Protein AF-A0A5C3N0Y9-F1 (afdb_monomer_lite)

Sequence (243 aa):
MVNQEALGLFPALDCRGWYARATPHPDPGAFVPTYEALNFALDLNALIYSGFVMALFEPNIAVNKFGHILSLQDSDAQCIKHAVSRVLDLPYAPFWNVDTEWTCQSQFRAFIQSRARGTVLPFYVYAAYRGAKLEQVTGGYEVLPDALYELGELAMELPMWDEGAAWGNRSFAKSVMKLAEDHCQWPEWPDEDLYDVDLDEDTRWRGVSTSLGLAVCLLVAVMTVLLIRTWPRPARRRDHPPI

Foldseek 3Di:
DQPVVQVVVFDAQPLPCQVVVWDFDPDLPPDDDALVFWFKWKWKDAPVDGTTAWTAGPPGWMAGQQRGIIGTDPVNSVSLSVLLVVVVVADDDQEWEADDPDPRFMKMWMFGCDPVVRFTEIHIYGNLRNHFATPDQTSNDRGHDSSVSNVVVVSVSGDPDDPDNPDGDNVNSVVNVVNSVVRYPDDDDPDCVVVPPPPPPPPPPDDDDPVVVVVVVVVVVVVVVVVVVPPDDPPPDDDDDDD

Secondary structure (DSSP, 8-state):
---HHHHTTSPPPTTTTHHHH-EE-S-GGG----TTTEEEEEEEEETTEEEEEEEEETTTEEEETT--EEEPPHHHHHHHHHHHHHHHTS---SEEEBP-S-SS--EEEEEEEETTTTEEEEEEEESTTT-SEEEEEETTEEE--HHHHHHHHHHHTS-SS-S-TTS--HHHHHHHHHHHHHTB-PPPPS-GGGT-----S--------THHHHHHHHHHHHHHHHHHHSSPPPP----PPP-

pLDDT: mean 82.69, std 17.9, range [39.75, 98.44]

Organism: NCBI:txid5364

Radius of gyration: 25.6 Å; chains: 1; bounding box: 78×66×53 Å

Structure (mmCIF, N/CA/C/O backbone):
data_AF-A0A5C3N0Y9-F1
#
_entry.id   AF-A0A5C3N0Y9-F1
#
loop_
_atom_site.group_PDB
_atom_site.id
_atom_site.type_symbol
_atom_site.label_atom_id
_atom_site.label_alt_id
_atom_site.label_comp_id
_atom_site.label_asym_id
_atom_site.label_entity_id
_atom_site.label_seq_id
_atom_site.pdbx_PDB_ins_code
_atom_site.Cartn_x
_atom_site.Cartn_y
_atom_site.Cartn_z
_atom_site.occupancy
_atom_site.B_iso_or_equiv
_atom_site.auth_seq_id
_atom_site.auth_comp_id
_atom_site.auth_asym_id
_atom_site.auth_atom_id
_atom_site.pdbx_PDB_model_num
ATOM 1 N N . MET A 1 1 ? 8.076 10.577 19.778 1.00 40.31 1 MET A N 1
ATOM 2 C CA . MET A 1 1 ? 8.526 9.204 20.078 1.00 40.31 1 MET A CA 1
ATOM 3 C C . MET A 1 1 ? 7.389 8.271 19.720 1.00 40.31 1 MET A C 1
ATOM 5 O O . MET A 1 1 ? 6.258 8.565 20.082 1.00 40.31 1 MET A O 1
ATOM 9 N N . VAL A 1 2 ? 7.667 7.240 18.930 1.00 47.38 2 VAL A N 1
ATOM 10 C CA . VAL A 1 2 ? 6.724 6.145 18.668 1.00 47.38 2 VAL A CA 1
ATOM 11 C C . VAL A 1 2 ? 6.651 5.309 19.944 1.00 47.38 2 VAL A C 1
ATOM 13 O O . VAL A 1 2 ? 7.704 5.013 20.513 1.00 47.38 2 VAL A O 1
ATOM 16 N N . ASN A 1 3 ? 5.452 4.987 20.433 1.00 50.94 3 ASN A N 1
ATOM 17 C CA . ASN A 1 3 ? 5.311 4.109 21.592 1.00 50.94 3 ASN A CA 1
ATOM 18 C C . ASN A 1 3 ? 5.692 2.680 21.171 1.00 50.94 3 ASN A C 1
ATOM 20 O O . ASN A 1 3 ? 4.861 1.932 20.664 1.00 50.94 3 ASN A O 1
ATOM 24 N N . GLN A 1 4 ? 6.972 2.327 21.325 1.00 52.59 4 GLN A N 1
ATOM 25 C CA . GLN A 1 4 ? 7.507 1.025 20.910 1.00 52.59 4 GLN A CA 1
ATOM 26 C C . GLN A 1 4 ? 6.841 -0.147 21.646 1.00 52.59 4 GLN A C 1
ATOM 28 O O . GLN A 1 4 ? 6.804 -1.249 21.109 1.00 52.59 4 GLN A O 1
ATOM 33 N N . GLU A 1 5 ? 6.273 0.092 22.831 1.00 52.62 5 GLU A N 1
ATOM 34 C CA . GLU A 1 5 ? 5.586 -0.926 23.629 1.00 52.62 5 GLU A CA 1
ATOM 35 C C . GLU A 1 5 ? 4.279 -1.386 22.962 1.00 52.62 5 GLU A C 1
ATOM 37 O O . GLU A 1 5 ? 3.968 -2.573 22.958 1.00 52.62 5 GLU A O 1
ATOM 42 N N . ALA A 1 6 ? 3.563 -0.471 22.299 1.00 54.06 6 ALA A N 1
ATOM 43 C CA . ALA A 1 6 ? 2.352 -0.795 21.544 1.00 54.06 6 ALA A CA 1
ATOM 44 C C . ALA A 1 6 ? 2.649 -1.465 20.188 1.00 54.06 6 ALA A C 1
ATOM 46 O O . ALA A 1 6 ? 1.816 -2.211 19.683 1.00 54.06 6 ALA A O 1
ATOM 47 N N . LEU A 1 7 ? 3.834 -1.228 19.612 1.00 57.66 7 LEU A N 1
ATOM 48 C CA . LEU A 1 7 ? 4.260 -1.858 18.356 1.00 57.66 7 LEU A CA 1
ATOM 49 C C . LEU A 1 7 ? 4.786 -3.285 18.537 1.00 57.66 7 LEU A C 1
ATOM 51 O O . LEU A 1 7 ? 4.771 -4.060 17.588 1.00 57.66 7 LEU A O 1
ATOM 55 N N . GLY A 1 8 ? 5.200 -3.660 19.752 1.00 61.41 8 GLY A N 1
ATOM 56 C CA . GLY A 1 8 ? 5.604 -5.033 20.076 1.00 61.41 8 GLY A CA 1
ATOM 57 C C . GLY A 1 8 ? 4.471 -6.064 19.981 1.00 61.41 8 GLY A C 1
ATOM 58 O O . GLY A 1 8 ? 4.728 -7.257 20.119 1.00 61.41 8 GLY A O 1
ATOM 59 N N . LEU A 1 9 ? 3.233 -5.613 19.753 1.00 64.25 9 LEU A N 1
ATOM 60 C CA . LEU A 1 9 ? 2.059 -6.460 19.546 1.00 64.25 9 LEU A CA 1
ATOM 61 C C . LEU A 1 9 ? 1.938 -6.982 18.108 1.00 64.25 9 LEU A C 1
ATOM 63 O O . LEU A 1 9 ? 1.239 -7.972 17.895 1.00 64.25 9 LEU A O 1
ATOM 67 N N . PHE A 1 10 ? 2.601 -6.348 17.136 1.00 73.81 10 PHE A N 1
ATOM 68 C CA . PHE A 1 10 ? 2.512 -6.749 15.736 1.00 73.81 10 PHE A CA 1
ATOM 69 C C . PHE A 1 10 ? 3.686 -7.656 15.352 1.00 73.81 10 PHE A C 1
ATOM 71 O O . PHE A 1 10 ? 4.843 -7.289 15.589 1.00 73.81 10 PHE A O 1
ATOM 78 N N . PRO A 1 11 ? 3.433 -8.839 14.759 1.00 71.75 11 PRO A N 1
ATOM 79 C CA . PRO A 1 11 ? 4.506 -9.623 14.169 1.00 71.75 11 PRO A CA 1
ATOM 80 C C . PRO A 1 11 ? 5.167 -8.809 13.049 1.00 71.75 11 PRO A C 1
ATOM 82 O O . PRO A 1 11 ? 4.508 -8.084 12.307 1.00 71.75 11 PRO A O 1
ATOM 85 N N . ALA A 1 12 ? 6.492 -8.907 12.938 1.00 72.44 12 ALA A N 1
ATOM 86 C CA . ALA A 1 12 ? 7.185 -8.317 11.803 1.00 72.44 12 ALA A CA 1
ATOM 87 C C . ALA A 1 12 ? 6.789 -9.072 10.530 1.00 72.44 12 ALA A C 1
ATOM 89 O O . ALA A 1 12 ? 6.758 -10.301 10.527 1.00 72.44 12 ALA A O 1
ATOM 90 N N . LEU A 1 13 ? 6.540 -8.337 9.447 1.00 79.94 13 LEU A N 1
ATOM 91 C CA . LEU A 1 13 ? 6.270 -8.938 8.150 1.00 79.94 13 LEU A CA 1
ATOM 92 C C . LEU A 1 13 ? 7.506 -9.718 7.662 1.00 79.94 13 LEU A C 1
ATOM 94 O O . LEU A 1 13 ? 8.611 -9.171 7.613 1.00 79.94 13 LEU A O 1
ATOM 98 N N . ASP A 1 14 ? 7.323 -10.979 7.263 1.00 81.62 14 ASP A N 1
ATOM 99 C CA . ASP A 1 14 ? 8.425 -11.876 6.867 1.00 81.62 14 ASP A CA 1
ATOM 100 C C . ASP A 1 14 ? 9.245 -11.345 5.678 1.00 81.62 14 ASP A C 1
ATOM 102 O O . ASP A 1 14 ? 10.445 -11.596 5.566 1.00 81.62 14 ASP A O 1
ATOM 106 N N . CYS A 1 15 ? 8.621 -10.556 4.804 1.00 90.44 15 CYS A N 1
ATOM 107 C CA . CYS A 1 15 ? 9.257 -9.928 3.647 1.00 90.44 15 CYS A CA 1
ATOM 108 C C . CYS A 1 15 ? 9.891 -8.571 3.960 1.00 90.44 15 CYS A C 1
ATOM 110 O O . CYS A 1 15 ? 10.148 -7.786 3.047 1.00 90.44 15 CYS A O 1
ATOM 112 N N . ARG A 1 16 ? 10.222 -8.291 5.223 1.00 90.69 16 ARG A N 1
ATOM 113 C CA . ARG A 1 16 ? 10.990 -7.094 5.567 1.00 90.69 16 ARG A CA 1
ATOM 114 C C . ARG A 1 16 ? 12.269 -6.989 4.729 1.00 90.69 16 ARG A C 1
ATOM 116 O O . ARG A 1 16 ? 13.011 -7.964 4.544 1.00 90.69 16 ARG A O 1
ATOM 123 N N . GLY A 1 17 ? 12.547 -5.796 4.219 1.00 92.50 17 GLY A N 1
ATOM 124 C CA . GLY A 1 17 ? 13.682 -5.539 3.333 1.00 92.50 17 GLY A CA 1
ATOM 125 C C . GLY A 1 17 ? 13.460 -6.008 1.894 1.00 92.50 17 GLY A C 1
ATOM 126 O O . GLY A 1 17 ? 14.443 -6.147 1.159 1.00 92.50 17 GLY A O 1
ATOM 127 N N . TRP A 1 18 ? 12.210 -6.255 1.484 1.00 94.81 18 TRP A N 1
ATOM 128 C CA . TRP A 1 18 ? 11.861 -6.601 0.102 1.00 94.81 18 TRP A CA 1
ATOM 129 C C . TRP A 1 18 ? 12.431 -5.574 -0.878 1.00 94.81 18 TRP A C 1
ATOM 131 O O . TRP A 1 18 ? 12.948 -5.941 -1.931 1.00 94.81 18 TRP A O 1
ATOM 141 N N . TYR A 1 19 ? 12.399 -4.285 -0.515 1.00 95.06 19 TYR A N 1
ATOM 142 C CA . TYR A 1 19 ? 12.844 -3.212 -1.400 1.00 95.06 19 TYR A CA 1
ATOM 143 C C . TYR A 1 19 ? 14.349 -3.286 -1.671 1.00 95.06 19 TYR A C 1
ATOM 145 O O . TYR A 1 19 ? 14.785 -3.097 -2.802 1.00 95.06 19 TYR A O 1
ATOM 153 N N . ALA A 1 20 ? 15.145 -3.627 -0.653 1.00 94.81 20 ALA A N 1
ATOM 154 C CA . ALA A 1 20 ? 16.592 -3.787 -0.789 1.00 94.81 20 ALA A CA 1
ATOM 155 C C . ALA A 1 20 ? 16.983 -5.026 -1.614 1.00 94.81 20 ALA A C 1
ATOM 157 O O . ALA A 1 20 ? 18.070 -5.062 -2.189 1.00 94.81 20 ALA A O 1
ATOM 158 N N . ARG A 1 21 ? 16.114 -6.045 -1.659 1.00 96.00 21 ARG A N 1
ATOM 159 C CA . ARG A 1 21 ? 16.303 -7.266 -2.461 1.00 96.00 21 ARG A CA 1
ATOM 160 C C . ARG A 1 21 ? 15.730 -7.163 -3.873 1.00 96.00 21 ARG A C 1
ATOM 162 O O . ARG A 1 21 ? 16.090 -7.980 -4.720 1.00 96.00 21 ARG A O 1
ATOM 169 N N . ALA A 1 22 ? 14.843 -6.203 -4.119 1.00 96.56 22 ALA A N 1
ATOM 170 C CA . ALA A 1 22 ? 14.253 -5.974 -5.426 1.00 96.56 22 ALA A CA 1
ATOM 171 C C . ALA A 1 22 ? 15.313 -5.500 -6.429 1.00 96.56 22 ALA A C 1
ATOM 173 O O . ALA A 1 22 ? 16.229 -4.745 -6.099 1.00 96.56 22 ALA A O 1
ATOM 174 N N . THR A 1 23 ? 15.171 -5.924 -7.681 1.00 96.69 23 THR A N 1
ATOM 175 C CA . THR A 1 23 ? 16.071 -5.526 -8.770 1.00 96.69 23 THR A CA 1
ATOM 176 C C . THR A 1 23 ? 15.320 -4.682 -9.792 1.00 96.69 23 THR A C 1
ATOM 178 O O . THR A 1 23 ? 14.120 -4.890 -9.972 1.00 96.69 23 THR A O 1
ATOM 181 N N . PRO A 1 24 ? 15.975 -3.759 -10.517 1.00 96.12 24 PRO A N 1
ATOM 182 C CA . PRO A 1 24 ? 15.342 -3.089 -11.651 1.00 96.12 24 PRO A CA 1
ATOM 183 C C . PRO A 1 24 ? 14.761 -4.102 -12.645 1.00 96.12 24 PRO A C 1
ATOM 185 O O . PRO A 1 24 ? 15.371 -5.141 -12.905 1.00 96.12 24 PRO A O 1
ATOM 188 N N . HIS A 1 25 ? 13.582 -3.811 -13.193 1.00 95.38 25 HIS A N 1
ATOM 189 C CA . HIS A 1 25 ? 12.991 -4.634 -14.245 1.00 95.38 25 HIS A CA 1
ATOM 190 C C . HIS A 1 25 ? 13.913 -4.642 -15.479 1.00 95.38 25 HIS A C 1
ATOM 192 O O . HIS A 1 25 ? 14.386 -3.573 -15.872 1.00 95.38 25 HIS A O 1
ATOM 198 N N . PRO A 1 26 ? 14.189 -5.809 -16.096 1.00 94.19 26 PRO A N 1
ATOM 199 C CA . PRO A 1 26 ? 15.175 -5.922 -17.176 1.00 94.19 26 PRO A CA 1
ATOM 200 C C . PRO A 1 26 ? 14.800 -5.122 -18.430 1.00 94.19 26 PRO A C 1
ATOM 202 O O . PRO A 1 26 ? 15.683 -4.661 -19.147 1.00 94.19 26 PRO A O 1
ATOM 205 N N . ASP A 1 27 ? 13.502 -4.930 -18.671 1.00 93.88 27 ASP A N 1
ATOM 206 C CA . ASP A 1 27 ? 12.979 -4.063 -19.729 1.00 93.88 27 ASP A CA 1
ATOM 207 C C . ASP A 1 27 ? 11.831 -3.197 -19.186 1.00 93.88 27 ASP A C 1
ATOM 209 O O . ASP A 1 27 ? 10.669 -3.608 -19.223 1.00 93.88 27 ASP A O 1
ATOM 213 N N . PRO A 1 28 ? 12.123 -2.025 -18.595 1.00 91.19 28 PRO A N 1
ATOM 214 C CA . PRO A 1 28 ? 11.092 -1.166 -18.016 1.00 91.19 28 PRO A CA 1
ATOM 215 C C . PRO A 1 28 ? 10.065 -0.673 -19.049 1.00 91.19 28 PRO A C 1
ATOM 217 O O . PRO A 1 28 ? 8.930 -0.392 -18.683 1.00 91.19 28 PRO A O 1
ATOM 220 N N . GLY A 1 29 ? 10.442 -0.573 -20.331 1.00 92.44 29 GLY A N 1
ATOM 221 C CA . GLY A 1 29 ? 9.563 -0.083 -21.396 1.00 92.44 29 GLY A CA 1
ATOM 222 C C . GLY A 1 29 ? 8.519 -1.103 -21.854 1.00 92.44 29 GLY A C 1
ATOM 223 O O . GLY A 1 29 ? 7.482 -0.710 -22.386 1.00 92.44 29 GLY A O 1
ATOM 224 N N . ALA A 1 30 ? 8.769 -2.395 -21.628 1.00 94.44 30 ALA A N 1
ATOM 225 C CA . ALA A 1 30 ? 7.822 -3.464 -21.941 1.00 94.44 30 ALA A CA 1
ATOM 226 C C . ALA A 1 30 ? 6.699 -3.617 -20.903 1.00 94.44 30 ALA A C 1
ATOM 228 O O . ALA A 1 30 ? 5.673 -4.230 -21.199 1.00 94.44 30 ALA A O 1
ATOM 229 N N . PHE A 1 31 ? 6.873 -3.085 -19.690 1.00 96.06 31 PHE A N 1
ATOM 230 C CA . PHE A 1 31 ? 5.851 -3.179 -18.655 1.00 96.06 31 PHE A CA 1
ATOM 231 C C . PHE A 1 31 ? 4.779 -2.100 -18.841 1.00 96.06 31 PHE A C 1
ATOM 233 O O . PHE A 1 31 ? 5.047 -0.902 -18.744 1.00 96.06 31 PHE A O 1
ATOM 240 N N . VAL A 1 32 ? 3.540 -2.543 -19.055 1.00 96.69 32 VAL A N 1
ATOM 241 C CA . VAL A 1 32 ? 2.355 -1.684 -19.108 1.00 96.69 32 VAL A CA 1
ATOM 242 C C . VAL A 1 32 ? 1.450 -2.064 -17.936 1.00 96.69 32 VAL A C 1
ATOM 244 O O . VAL A 1 32 ? 0.971 -3.198 -17.902 1.00 96.69 32 VAL A O 1
ATOM 247 N N . PRO A 1 33 ? 1.215 -1.165 -16.964 1.00 97.19 33 PRO A N 1
ATOM 248 C CA . PRO A 1 33 ? 0.344 -1.461 -15.839 1.00 97.19 33 PRO A CA 1
ATOM 249 C C . PRO A 1 33 ? -1.096 -1.593 -16.339 1.00 97.19 33 PRO A C 1
ATOM 251 O O . PRO A 1 33 ? -1.592 -0.728 -17.063 1.00 97.19 33 PRO A O 1
ATOM 254 N N . THR A 1 34 ? -1.771 -2.667 -15.940 1.00 97.75 34 THR A N 1
ATOM 255 C CA . THR A 1 34 ? -3.189 -2.886 -16.237 1.00 97.75 34 THR A CA 1
ATOM 256 C C . THR A 1 34 ? -3.967 -3.144 -14.960 1.00 97.75 34 THR A C 1
ATOM 258 O O . THR A 1 34 ? -3.406 -3.542 -13.935 1.00 97.75 34 THR A O 1
ATOM 261 N N . TYR A 1 35 ? -5.272 -2.909 -15.032 1.00 96.75 35 TYR A N 1
ATOM 262 C CA . TYR A 1 35 ? -6.192 -3.186 -13.940 1.00 96.75 35 TYR A CA 1
ATOM 263 C C . TYR A 1 35 ? -6.181 -4.674 -13.554 1.00 96.75 35 TYR A C 1
ATOM 265 O O . TYR A 1 35 ? -6.139 -5.017 -12.377 1.00 96.75 35 TYR A O 1
ATOM 273 N N . GLU A 1 36 ? -6.137 -5.572 -14.539 1.00 96.81 36 GLU A N 1
ATOM 274 C CA . GLU A 1 36 ? -6.172 -7.022 -14.325 1.00 96.81 36 GLU A CA 1
ATOM 275 C C . GLU A 1 36 ? -4.906 -7.542 -13.637 1.00 96.81 36 GLU A C 1
ATOM 277 O O . GLU A 1 36 ? -4.960 -8.524 -12.892 1.00 96.81 36 GLU A O 1
ATOM 282 N N . ALA A 1 37 ? -3.768 -6.890 -13.888 1.00 97.50 37 ALA A N 1
ATOM 283 C CA . ALA A 1 37 ? -2.499 -7.231 -13.266 1.00 97.50 37 ALA A CA 1
ATOM 284 C C . ALA A 1 37 ? -2.337 -6.604 -11.875 1.00 97.50 37 ALA A C 1
ATOM 286 O O . ALA A 1 37 ? -1.501 -7.080 -11.111 1.00 97.50 37 ALA A O 1
ATOM 287 N N . LEU A 1 38 ? -3.094 -5.556 -11.529 1.00 98.12 38 LEU A N 1
ATOM 288 C CA . LEU A 1 38 ? -2.981 -4.870 -10.242 1.00 98.12 38 LEU A CA 1
ATOM 289 C C . LEU A 1 38 ? -3.344 -5.818 -9.088 1.00 98.12 38 LEU A C 1
ATOM 291 O O . LEU A 1 38 ? -4.411 -6.425 -9.074 1.00 98.12 38 LEU A O 1
ATOM 295 N N . ASN A 1 39 ? -2.463 -5.918 -8.093 1.00 97.06 39 ASN A N 1
ATOM 296 C CA . ASN A 1 39 ? -2.762 -6.562 -6.813 1.00 97.06 39 ASN A CA 1
ATOM 297 C C . ASN A 1 39 ? -3.157 -5.514 -5.768 1.00 97.06 39 ASN A C 1
ATOM 299 O O . ASN A 1 39 ? -4.232 -5.598 -5.176 1.00 97.06 39 ASN A O 1
ATOM 303 N N . PHE A 1 40 ? -2.302 -4.510 -5.556 1.00 96.56 40 PHE A N 1
ATOM 304 C CA . PHE A 1 40 ? -2.622 -3.370 -4.701 1.00 96.56 40 PHE A CA 1
ATOM 305 C C . PHE A 1 40 ? -1.755 -2.148 -5.018 1.00 96.56 40 PHE A C 1
ATOM 307 O O . PHE A 1 40 ? -0.690 -2.277 -5.625 1.00 96.56 40 PHE A O 1
ATOM 314 N N . ALA A 1 41 ? -2.195 -0.978 -4.562 1.00 97.88 41 ALA A N 1
ATOM 315 C CA . ALA A 1 41 ? -1.407 0.248 -4.507 1.00 97.88 41 ALA A CA 1
ATOM 316 C C . ALA A 1 41 ? -1.468 0.877 -3.108 1.00 97.88 41 ALA A C 1
ATOM 318 O O . ALA A 1 41 ? -2.446 0.709 -2.382 1.00 97.88 41 ALA A O 1
ATOM 319 N N . LEU A 1 42 ? -0.418 1.603 -2.737 1.00 96.81 42 LEU A N 1
ATOM 320 C CA . LEU A 1 42 ? -0.297 2.344 -1.490 1.00 96.81 42 LEU A CA 1
ATOM 321 C C . LEU A 1 42 ? -0.041 3.815 -1.771 1.00 96.81 42 LEU A C 1
ATOM 323 O O . LEU A 1 42 ? 0.788 4.178 -2.607 1.00 96.81 42 LEU A O 1
ATOM 327 N N . ASP A 1 43 ? -0.692 4.646 -0.979 1.00 95.50 43 ASP A N 1
ATOM 328 C CA . ASP A 1 43 ? -0.471 6.079 -0.878 1.00 95.50 43 ASP A CA 1
ATOM 329 C C . ASP A 1 43 ? -0.237 6.430 0.595 1.00 95.50 43 ASP A C 1
ATOM 331 O O . ASP A 1 43 ? -0.808 5.802 1.488 1.00 95.50 43 ASP A O 1
ATOM 335 N N . LEU A 1 44 ? 0.619 7.409 0.859 1.00 94.31 44 LEU A N 1
ATOM 336 C CA . LEU A 1 44 ? 0.931 7.898 2.193 1.00 94.31 44 LEU A CA 1
ATOM 337 C C . LEU A 1 44 ? 0.702 9.401 2.235 1.00 94.31 44 LEU A C 1
ATOM 339 O O . LEU A 1 44 ? 1.283 10.147 1.453 1.00 94.31 44 LEU A O 1
ATOM 343 N N . ASN A 1 45 ? -0.062 9.842 3.223 1.00 92.94 45 ASN A N 1
ATOM 344 C CA . ASN A 1 45 ? -0.210 11.230 3.607 1.00 92.94 45 ASN A CA 1
ATOM 345 C C . ASN A 1 45 ? 0.449 11.455 4.973 1.00 92.94 45 ASN A C 1
ATOM 347 O O . ASN A 1 45 ? 0.037 10.891 5.981 1.00 92.94 45 ASN A O 1
ATOM 351 N N . ALA A 1 46 ? 1.495 12.264 5.016 1.00 91.06 46 ALA A N 1
ATOM 352 C CA . ALA A 1 46 ? 2.282 12.579 6.197 1.00 91.06 46 ALA A CA 1
ATOM 353 C C . ALA A 1 46 ? 2.785 14.028 6.121 1.00 91.06 46 ALA A C 1
ATOM 355 O O . ALA A 1 46 ? 2.789 14.653 5.063 1.00 91.06 46 ALA A O 1
ATOM 356 N N . LEU A 1 47 ? 3.281 14.558 7.242 1.00 86.06 47 LEU A N 1
ATOM 357 C CA . LEU A 1 47 ? 3.686 15.966 7.362 1.00 86.06 47 LEU A CA 1
ATOM 358 C C . LEU A 1 47 ? 4.657 16.445 6.264 1.00 86.06 47 LEU A C 1
ATOM 360 O O . LEU A 1 47 ? 4.595 17.592 5.835 1.00 86.06 47 LEU A O 1
ATOM 364 N N . ILE A 1 48 ? 5.570 15.574 5.836 1.00 85.06 48 ILE A N 1
ATOM 365 C CA . ILE A 1 48 ? 6.648 15.897 4.889 1.00 85.06 48 ILE A CA 1
ATOM 366 C C . ILE A 1 48 ? 6.450 15.263 3.509 1.00 85.06 48 ILE A C 1
ATOM 368 O O . ILE A 1 48 ? 7.279 15.455 2.621 1.00 85.06 48 ILE A O 1
ATOM 372 N N . TYR A 1 49 ? 5.392 14.471 3.332 1.00 88.06 49 TYR A N 1
ATOM 373 C CA . TYR A 1 49 ? 5.165 13.715 2.110 1.00 88.06 49 TYR A CA 1
ATOM 374 C C . TYR A 1 49 ? 3.694 13.342 1.959 1.00 88.06 49 TYR A C 1
ATOM 376 O O . TYR A 1 49 ? 3.109 12.780 2.876 1.00 88.06 49 TYR A O 1
ATOM 384 N N . SER A 1 50 ? 3.128 13.600 0.783 1.00 90.88 50 SER A N 1
ATOM 385 C CA . SER A 1 50 ? 1.777 13.180 0.426 1.00 90.88 50 SER A CA 1
ATOM 386 C C . SER A 1 50 ? 1.785 12.613 -0.993 1.00 90.88 50 SER A C 1
ATOM 388 O O . SER A 1 50 ? 2.222 13.308 -1.918 1.00 90.88 50 SE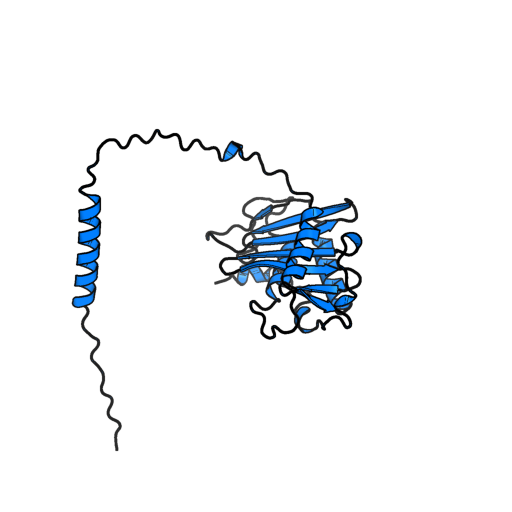R A O 1
ATOM 390 N N . GLY A 1 51 ? 1.363 11.361 -1.167 1.00 92.88 51 GLY A N 1
ATOM 391 C CA . GLY A 1 51 ? 1.162 10.748 -2.476 1.00 92.88 51 GLY A CA 1
ATOM 392 C C . GLY A 1 51 ? 1.553 9.273 -2.590 1.00 92.88 51 GLY A C 1
ATOM 393 O O . GLY A 1 51 ? 1.966 8.606 -1.641 1.00 92.88 51 GLY A O 1
ATOM 394 N N . PHE A 1 52 ? 1.422 8.781 -3.823 1.00 95.00 52 PHE A N 1
ATOM 395 C CA . PHE A 1 52 ? 1.684 7.400 -4.220 1.00 95.00 52 PHE A CA 1
ATOM 396 C C . PHE A 1 52 ? 3.048 6.884 -3.762 1.00 95.00 52 PHE A C 1
ATOM 398 O O . PHE A 1 52 ? 4.078 7.434 -4.145 1.00 95.00 52 PHE A O 1
ATOM 405 N N . VAL A 1 53 ? 3.042 5.769 -3.036 1.00 94.94 53 VAL A N 1
ATOM 406 C CA . VAL A 1 53 ? 4.225 5.124 -2.466 1.00 94.94 53 VAL A CA 1
ATOM 407 C C . VAL A 1 53 ? 4.695 3.952 -3.318 1.00 94.94 53 VAL A C 1
ATOM 409 O O . VAL A 1 53 ? 5.861 3.910 -3.721 1.00 94.94 53 VAL A O 1
ATOM 412 N N . MET A 1 54 ? 3.806 2.996 -3.580 1.00 96.81 54 MET A N 1
ATOM 413 C CA . MET A 1 54 ? 4.106 1.824 -4.397 1.00 96.81 54 MET A CA 1
ATOM 414 C C . MET A 1 54 ? 2.849 1.142 -4.923 1.00 96.81 54 MET A C 1
ATOM 416 O O . MET A 1 54 ? 1.768 1.320 -4.377 1.00 96.81 54 MET A O 1
ATOM 420 N N . ALA A 1 55 ? 3.005 0.302 -5.937 1.00 97.94 55 ALA A N 1
ATOM 421 C CA . ALA A 1 55 ? 2.002 -0.661 -6.367 1.00 97.94 55 ALA A CA 1
ATOM 422 C C . ALA A 1 55 ? 2.659 -2.000 -6.693 1.00 97.94 55 ALA A C 1
ATOM 424 O O . ALA A 1 55 ? 3.825 -2.033 -7.086 1.00 97.94 55 ALA A O 1
ATOM 425 N N . LEU A 1 56 ? 1.899 -3.082 -6.552 1.00 97.94 56 LEU A N 1
ATOM 426 C CA . LEU A 1 56 ? 2.287 -4.438 -6.927 1.00 97.94 56 LEU A CA 1
ATOM 427 C C . LEU A 1 56 ? 1.387 -4.950 -8.048 1.00 97.94 56 LEU A C 1
ATOM 429 O O . LEU A 1 56 ? 0.162 -4.844 -7.974 1.00 97.94 56 LEU A O 1
ATOM 433 N N . PHE A 1 57 ? 2.008 -5.581 -9.034 1.00 98.44 57 PHE A N 1
ATOM 434 C CA . PHE A 1 57 ? 1.383 -6.166 -10.207 1.00 98.44 57 PHE A CA 1
ATOM 435 C C . PHE A 1 57 ? 1.815 -7.623 -10.400 1.00 98.44 57 PHE A C 1
ATOM 437 O O . PHE A 1 57 ? 2.909 -8.030 -9.998 1.00 98.44 57 PHE A O 1
ATOM 444 N N . GLU A 1 58 ? 0.958 -8.413 -11.041 1.00 97.25 58 GLU A N 1
ATOM 445 C CA . GLU A 1 58 ? 1.323 -9.726 -11.569 1.00 97.25 58 GLU A CA 1
ATOM 446 C C . GLU A 1 58 ? 2.366 -9.602 -12.709 1.00 97.25 58 GLU A C 1
ATOM 448 O O . GLU A 1 58 ? 2.312 -8.647 -13.487 1.00 97.25 58 GLU A O 1
ATOM 453 N N . PRO A 1 59 ? 3.298 -10.567 -12.856 1.00 95.56 59 PRO A N 1
ATOM 454 C CA . PRO A 1 59 ? 3.494 -11.699 -11.959 1.00 95.56 59 PRO A CA 1
ATOM 455 C C . PRO A 1 59 ? 4.117 -11.280 -10.623 1.00 95.56 59 PRO A C 1
ATOM 457 O O . PRO A 1 59 ? 3.552 -11.629 -9.602 1.00 95.56 59 PRO A O 1
ATOM 460 N N . ASN A 1 60 ? 5.198 -10.494 -10.595 1.00 97.50 60 ASN A N 1
ATOM 461 C CA . ASN A 1 60 ? 5.889 -10.058 -9.368 1.00 97.50 60 ASN A CA 1
ATOM 462 C C . ASN A 1 60 ? 6.583 -8.700 -9.600 1.00 97.50 60 ASN A C 1
ATOM 464 O O . ASN A 1 60 ? 7.787 -8.546 -9.378 1.00 97.50 60 ASN A O 1
ATOM 468 N N . ILE A 1 61 ? 5.838 -7.728 -10.128 1.00 98.00 61 ILE A N 1
ATOM 469 C CA . ILE A 1 61 ? 6.371 -6.419 -10.527 1.00 98.00 61 ILE A CA 1
ATOM 470 C C . ILE A 1 61 ? 5.906 -5.360 -9.534 1.00 98.00 61 ILE A C 1
ATOM 472 O O . ILE A 1 61 ? 4.708 -5.188 -9.336 1.00 98.00 61 ILE A O 1
ATOM 476 N N . ALA A 1 62 ? 6.835 -4.618 -8.939 1.00 97.50 62 ALA A N 1
ATOM 477 C CA . ALA A 1 62 ? 6.514 -3.433 -8.152 1.00 97.50 62 ALA A CA 1
ATOM 478 C C . ALA A 1 62 ? 6.806 -2.155 -8.937 1.00 97.50 62 ALA A C 1
ATOM 480 O O . ALA A 1 62 ? 7.783 -2.072 -9.676 1.00 97.50 62 ALA A O 1
ATOM 481 N N . VAL A 1 63 ? 5.994 -1.126 -8.727 1.00 97.06 63 VAL A N 1
ATOM 482 C CA . VAL A 1 63 ? 6.301 0.247 -9.138 1.00 97.06 63 VAL A CA 1
ATOM 483 C C . VAL A 1 63 ? 6.398 1.090 -7.883 1.00 97.06 63 VAL A C 1
ATOM 485 O O . VAL A 1 63 ? 5.479 1.057 -7.074 1.00 97.06 63 VAL A O 1
ATOM 488 N N . ASN A 1 64 ? 7.482 1.841 -7.697 1.00 95.50 64 ASN A N 1
ATOM 489 C CA . ASN A 1 64 ? 7.633 2.725 -6.537 1.00 95.50 64 ASN A CA 1
ATOM 490 C C . ASN A 1 64 ? 7.259 4.186 -6.852 1.00 95.50 64 ASN A C 1
ATOM 492 O O . ASN A 1 64 ? 7.063 4.560 -8.009 1.00 95.50 64 ASN A O 1
ATOM 496 N N . LYS A 1 65 ? 7.248 5.048 -5.830 1.00 93.81 65 LYS A N 1
ATOM 497 C CA . LYS A 1 65 ? 6.914 6.482 -5.927 1.00 93.81 65 LYS A CA 1
ATOM 498 C C . LYS A 1 65 ? 7.752 7.310 -6.895 1.00 93.81 65 LYS A C 1
ATOM 500 O O . LYS A 1 65 ? 7.341 8.395 -7.305 1.00 93.81 65 LYS A O 1
ATOM 505 N N . PHE A 1 66 ? 8.935 6.822 -7.252 1.00 93.06 66 PHE A N 1
ATOM 506 C CA . PHE A 1 66 ? 9.809 7.467 -8.229 1.00 93.06 66 PHE A CA 1
ATOM 507 C C . PHE A 1 66 ? 9.514 7.004 -9.660 1.00 93.06 66 PHE A C 1
ATOM 509 O O . PHE A 1 66 ? 10.023 7.592 -10.609 1.00 93.06 66 PHE A O 1
ATOM 516 N N . GLY A 1 67 ? 8.649 6.004 -9.830 1.00 94.19 67 GLY A N 1
ATOM 517 C CA . GLY A 1 67 ? 8.327 5.382 -11.108 1.00 94.19 67 GLY A CA 1
ATOM 518 C C . GLY A 1 67 ? 9.326 4.305 -11.520 1.00 94.19 67 GLY A C 1
ATOM 519 O O . GLY A 1 67 ? 9.329 3.923 -12.685 1.00 94.19 67 GLY A O 1
ATOM 520 N N . HIS A 1 68 ? 10.179 3.828 -10.605 1.00 94.44 68 HIS A N 1
ATOM 521 C CA . HIS A 1 68 ? 11.033 2.674 -10.880 1.00 94.44 68 HIS A CA 1
ATOM 522 C C . HIS A 1 68 ? 10.175 1.416 -10.933 1.00 94.44 68 HIS A C 1
ATOM 524 O O . HIS A 1 68 ? 9.399 1.155 -10.012 1.00 94.44 68 HIS A O 1
ATOM 530 N N . ILE A 1 69 ? 10.350 0.649 -12.005 1.00 96.19 69 ILE A N 1
ATOM 531 C CA . ILE A 1 69 ? 9.728 -0.657 -12.195 1.00 96.19 69 ILE A CA 1
ATOM 532 C C . ILE A 1 69 ? 10.728 -1.696 -11.697 1.00 96.19 69 ILE A C 1
ATOM 534 O O . ILE A 1 69 ? 11.873 -1.748 -12.152 1.00 96.19 69 ILE A O 1
ATOM 538 N N . LEU A 1 70 ? 10.304 -2.490 -10.726 1.00 96.75 70 LEU A N 1
ATOM 539 C CA . LEU A 1 70 ? 11.127 -3.409 -9.958 1.00 96.75 70 LEU A CA 1
ATOM 540 C C . LEU A 1 70 ? 10.601 -4.828 -10.140 1.00 96.75 70 LEU A C 1
ATOM 542 O O . LEU A 1 70 ? 9.394 -5.057 -10.135 1.00 96.75 70 LEU A O 1
ATOM 546 N N . SER A 1 71 ? 11.511 -5.783 -10.269 1.00 97.62 71 SER A N 1
ATOM 547 C CA . SER A 1 71 ? 11.215 -7.209 -10.156 1.00 97.62 71 SER A CA 1
ATOM 548 C C . SER A 1 71 ? 11.450 -7.645 -8.715 1.00 97.62 71 SER A C 1
ATOM 550 O O . SER A 1 71 ? 12.519 -7.401 -8.149 1.00 97.62 71 SER A O 1
ATOM 552 N N . LEU A 1 72 ? 10.438 -8.264 -8.120 1.00 97.31 72 LEU A N 1
ATOM 553 C CA . LEU A 1 72 ? 10.508 -8.845 -6.784 1.00 97.31 72 LEU A CA 1
ATOM 554 C C . LEU A 1 72 ? 10.928 -10.311 -6.860 1.00 97.31 72 LEU A C 1
ATOM 556 O O . LEU A 1 72 ? 10.636 -11.003 -7.835 1.00 97.31 72 LEU A O 1
ATOM 560 N N . GLN A 1 73 ? 11.552 -10.802 -5.791 1.00 97.25 73 GLN A N 1
ATOM 561 C CA . GLN A 1 73 ? 11.705 -12.240 -5.589 1.00 97.25 73 GLN A CA 1
ATOM 562 C C . GLN A 1 73 ? 10.335 -12.869 -5.314 1.00 97.25 73 GLN A C 1
ATOM 564 O O . GLN A 1 73 ? 9.487 -12.251 -4.667 1.00 97.25 73 GLN A O 1
ATOM 569 N N . ASP A 1 74 ? 10.135 -14.112 -5.754 1.00 96.94 74 ASP A N 1
ATOM 570 C CA . ASP A 1 74 ? 8.857 -14.814 -5.587 1.00 96.94 74 ASP A CA 1
ATOM 571 C C . ASP A 1 74 ? 8.416 -14.879 -4.118 1.00 96.94 74 ASP A C 1
ATOM 573 O O . ASP A 1 74 ? 7.241 -14.674 -3.825 1.00 96.94 74 ASP A O 1
ATOM 577 N N . SER A 1 75 ? 9.351 -15.101 -3.188 1.00 96.62 75 SER A N 1
ATOM 578 C CA . SER A 1 75 ? 9.070 -15.141 -1.747 1.00 96.62 75 SER A CA 1
ATOM 579 C C . SER A 1 75 ? 8.567 -13.802 -1.206 1.00 96.62 75 SER A C 1
ATOM 581 O O . SER A 1 75 ? 7.622 -13.771 -0.420 1.00 96.62 75 SER A O 1
ATOM 583 N N . ASP A 1 76 ? 9.165 -12.693 -1.649 1.00 96.62 76 ASP A N 1
ATOM 584 C CA . ASP A 1 76 ? 8.776 -11.349 -1.218 1.00 96.62 76 ASP A CA 1
ATOM 585 C C . ASP A 1 76 ? 7.404 -10.984 -1.780 1.00 96.62 76 ASP A C 1
ATOM 587 O O . ASP A 1 76 ? 6.520 -10.540 -1.049 1.00 96.62 76 ASP A O 1
ATOM 591 N N . ALA A 1 77 ? 7.189 -11.245 -3.068 1.00 96.44 77 ALA A N 1
ATOM 592 C CA . ALA A 1 77 ? 5.910 -10.984 -3.705 1.00 96.44 77 ALA A CA 1
ATOM 593 C C . ALA A 1 77 ? 4.782 -11.850 -3.120 1.00 96.44 77 ALA A C 1
ATOM 595 O O . ALA A 1 77 ? 3.688 -11.338 -2.892 1.00 96.44 77 ALA A O 1
ATOM 596 N N . GLN A 1 78 ? 5.031 -13.131 -2.829 1.00 95.94 78 GLN A N 1
ATOM 597 C CA . GLN A 1 78 ? 4.057 -14.003 -2.163 1.00 95.94 78 GLN A CA 1
ATOM 598 C C . GLN A 1 78 ? 3.736 -13.528 -0.746 1.00 95.94 78 GLN A C 1
ATOM 600 O O . GLN A 1 78 ? 2.563 -13.490 -0.385 1.00 95.94 78 GLN A O 1
ATOM 605 N N . CYS A 1 79 ? 4.740 -13.121 0.032 1.00 94.94 79 CYS A N 1
ATOM 606 C CA . CYS A 1 79 ? 4.528 -12.561 1.365 1.00 94.94 79 CYS A CA 1
ATOM 607 C C . CYS A 1 79 ? 3.671 -11.286 1.322 1.00 94.94 79 CYS A C 1
ATOM 609 O O . CYS A 1 79 ? 2.697 -11.175 2.067 1.00 94.94 79 CYS A O 1
ATOM 611 N N . ILE A 1 80 ? 3.957 -10.364 0.398 1.00 95.38 80 ILE A N 1
ATOM 612 C CA . ILE A 1 80 ? 3.155 -9.146 0.228 1.00 95.38 80 ILE A CA 1
ATOM 613 C C . ILE A 1 80 ? 1.722 -9.496 -0.208 1.00 95.38 80 ILE A C 1
ATOM 615 O O . ILE A 1 80 ? 0.763 -8.992 0.373 1.00 95.38 80 ILE A O 1
ATOM 619 N N . LYS A 1 81 ? 1.548 -10.393 -1.191 1.00 95.56 81 LYS A N 1
ATOM 620 C CA . LYS A 1 81 ? 0.218 -10.867 -1.627 1.00 95.56 81 LYS A CA 1
ATOM 621 C C . LYS A 1 81 ? -0.548 -11.536 -0.484 1.00 95.56 81 LYS A C 1
ATOM 623 O O . LYS A 1 81 ? -1.758 -11.354 -0.380 1.00 95.56 81 LYS A O 1
ATOM 628 N N . HIS A 1 82 ? 0.142 -12.271 0.384 1.00 94.38 82 HIS A N 1
ATOM 629 C CA . HIS A 1 82 ? -0.454 -12.867 1.571 1.00 94.38 82 HIS A CA 1
ATOM 630 C C . HIS A 1 82 ? -0.945 -11.787 2.545 1.00 94.38 82 HIS A C 1
ATOM 632 O O . HIS A 1 82 ? -2.114 -11.826 2.926 1.00 94.38 82 HIS A O 1
ATOM 638 N N . ALA A 1 83 ? -0.136 -10.771 2.864 1.00 93.75 83 ALA A N 1
ATOM 639 C CA . ALA A 1 83 ? -0.572 -9.644 3.699 1.00 93.75 83 ALA A CA 1
ATOM 640 C C . ALA A 1 83 ? -1.812 -8.941 3.114 1.00 93.75 83 ALA A C 1
ATOM 642 O O . ALA A 1 83 ? -2.795 -8.719 3.819 1.00 93.75 83 ALA A O 1
ATOM 643 N N . VAL A 1 84 ? -1.817 -8.695 1.799 1.00 95.94 84 VAL A N 1
ATOM 644 C CA . VAL A 1 84 ? -2.971 -8.139 1.073 1.00 95.94 84 VAL A CA 1
ATOM 645 C C . VAL A 1 84 ? -4.209 -9.038 1.189 1.00 95.94 84 VAL A C 1
ATOM 647 O O . VAL A 1 84 ? -5.309 -8.538 1.420 1.00 95.94 84 VAL A O 1
ATOM 650 N N . SER A 1 85 ? -4.051 -10.360 1.066 1.00 96.06 85 SER A N 1
ATOM 651 C CA . SER A 1 85 ? -5.169 -11.304 1.200 1.00 96.06 85 SER A CA 1
ATOM 652 C C . SER A 1 85 ? -5.786 -11.284 2.599 1.00 96.06 85 SER A C 1
ATOM 654 O O . SER A 1 85 ? -7.006 -11.236 2.712 1.00 96.06 85 SER A O 1
ATOM 656 N N . ARG A 1 86 ? -4.967 -11.177 3.656 1.00 96.12 86 ARG A N 1
ATOM 657 C CA . ARG A 1 86 ? -5.469 -11.060 5.033 1.00 96.12 86 ARG A CA 1
ATOM 658 C C . ARG A 1 86 ? -6.269 -9.779 5.252 1.00 96.12 86 ARG A C 1
ATOM 660 O O . ARG A 1 86 ? -7.217 -9.792 6.025 1.00 96.12 86 ARG A O 1
ATOM 667 N N . VAL A 1 87 ? -5.924 -8.682 4.569 1.00 96.38 87 VAL A N 1
ATOM 668 C CA . VAL A 1 87 ? -6.736 -7.452 4.605 1.00 96.38 87 VAL A CA 1
ATOM 669 C C . VAL A 1 87 ? -8.083 -7.650 3.907 1.00 96.38 87 VAL A C 1
ATOM 671 O O . VAL A 1 87 ? -9.092 -7.141 4.387 1.00 96.38 87 VAL A O 1
ATOM 674 N N . LEU A 1 88 ? -8.135 -8.416 2.814 1.00 96.50 88 LEU A N 1
ATOM 675 C CA . LEU A 1 88 ? -9.397 -8.750 2.141 1.00 96.50 88 LEU A CA 1
ATOM 676 C C . LEU A 1 88 ? -10.297 -9.694 2.954 1.00 96.50 88 LEU A C 1
ATOM 678 O O . LEU A 1 88 ? -11.509 -9.677 2.740 1.00 96.50 88 LEU A O 1
ATOM 682 N N . ASP A 1 89 ? -9.728 -10.478 3.872 1.00 96.38 89 ASP A N 1
ATOM 683 C CA . ASP A 1 89 ? -10.480 -11.331 4.802 1.00 96.38 89 ASP A CA 1
ATOM 684 C C . ASP A 1 89 ? -11.122 -10.537 5.955 1.00 96.38 89 ASP A C 1
ATOM 686 O O . ASP A 1 89 ? -12.010 -11.047 6.646 1.00 96.38 89 ASP A O 1
ATOM 690 N N . LEU A 1 90 ? -10.712 -9.280 6.163 1.00 96.12 90 LEU A N 1
ATOM 691 C CA . LEU A 1 90 ? -11.339 -8.404 7.147 1.00 96.12 90 LEU A CA 1
ATOM 692 C C . LEU A 1 90 ? -12.748 -7.992 6.692 1.00 96.12 90 LEU A C 1
ATOM 694 O O . LEU A 1 90 ? -13.002 -7.797 5.497 1.00 96.12 90 LEU A O 1
ATOM 698 N N . PRO A 1 91 ? -13.676 -7.754 7.636 1.00 95.56 91 PRO A N 1
ATOM 699 C CA . PRO A 1 91 ? -14.912 -7.051 7.332 1.00 95.56 91 PRO A CA 1
ATOM 700 C C . PRO A 1 91 ? -14.598 -5.712 6.664 1.00 95.56 91 PRO A C 1
ATOM 702 O O . PRO A 1 91 ? -13.802 -4.924 7.178 1.00 95.56 91 PRO A O 1
ATOM 705 N N . TYR A 1 92 ? -15.218 -5.455 5.510 1.00 94.88 92 TYR A N 1
ATOM 706 C CA . TYR A 1 92 ? -14.948 -4.226 4.774 1.00 94.88 92 TYR A CA 1
ATOM 707 C C . TYR A 1 92 ? -15.410 -3.011 5.581 1.00 94.88 92 TYR A C 1
ATOM 709 O O . TYR A 1 92 ? -16.607 -2.767 5.735 1.00 94.88 92 TYR A O 1
ATOM 717 N N . ALA A 1 93 ? -14.432 -2.248 6.050 1.00 94.81 93 ALA A N 1
ATOM 718 C CA . ALA A 1 93 ? -14.582 -0.917 6.598 1.00 94.81 93 ALA A CA 1
ATOM 719 C C . ALA A 1 93 ? -13.518 -0.038 5.927 1.00 94.81 93 ALA A C 1
ATOM 721 O O . ALA A 1 93 ? -12.339 -0.398 5.965 1.00 94.81 93 ALA A O 1
ATOM 722 N N . PRO A 1 94 ? -13.895 1.078 5.284 1.00 94.44 94 PRO A N 1
ATOM 723 C CA . PRO A 1 94 ? -12.924 1.925 4.608 1.00 94.44 94 PRO A CA 1
ATOM 724 C C . PRO A 1 94 ? -12.000 2.620 5.612 1.00 94.44 94 PRO A C 1
ATOM 726 O O . PRO A 1 94 ? -10.804 2.685 5.374 1.00 94.44 94 PRO A O 1
ATOM 729 N N . PHE A 1 95 ? -12.505 3.098 6.751 1.00 96.38 95 PHE A N 1
ATOM 730 C CA . PHE A 1 95 ? -11.732 3.929 7.679 1.00 96.38 95 PHE A CA 1
ATOM 731 C C . PHE A 1 95 ? -11.345 3.177 8.954 1.00 96.38 95 PHE A C 1
ATOM 733 O O . PHE A 1 95 ? -12.213 2.681 9.665 1.00 96.38 95 PHE A O 1
ATOM 740 N N . TRP A 1 96 ? -10.047 3.149 9.257 1.00 97.19 96 TRP A N 1
ATOM 741 C CA . TRP A 1 96 ? -9.453 2.549 10.451 1.00 97.19 96 TRP A CA 1
ATOM 742 C C . TRP A 1 96 ? -8.614 3.599 11.183 1.00 97.19 96 TRP A C 1
ATOM 744 O O . TRP A 1 96 ? -7.469 3.874 10.816 1.00 97.19 96 TRP A O 1
ATOM 754 N N . ASN A 1 97 ? -9.182 4.207 12.221 1.00 96.62 97 ASN A N 1
ATOM 755 C CA . ASN A 1 97 ? -8.518 5.277 12.963 1.00 96.62 97 ASN A CA 1
ATOM 756 C C . ASN A 1 97 ? -7.938 4.738 14.268 1.00 96.62 97 ASN A C 1
ATOM 758 O O . ASN A 1 97 ? -8.677 4.236 15.115 1.00 96.62 97 ASN A O 1
ATOM 762 N N . VAL A 1 98 ? -6.621 4.852 14.436 1.00 95.75 98 VAL A N 1
ATOM 763 C CA . VAL A 1 98 ? -5.958 4.563 15.711 1.00 95.75 98 VAL A CA 1
ATOM 764 C C . VAL A 1 98 ? -6.174 5.736 16.671 1.00 95.75 98 VAL A C 1
ATOM 766 O O . VAL A 1 98 ? -5.962 6.891 16.301 1.00 95.75 98 VAL A O 1
ATOM 769 N N . ASP A 1 99 ? -6.570 5.421 17.905 1.00 95.38 99 ASP A N 1
ATOM 770 C CA . ASP A 1 99 ? -6.752 6.365 19.010 1.00 95.38 99 ASP A CA 1
ATOM 771 C C . ASP A 1 99 ? -5.409 7.023 19.368 1.00 95.38 99 ASP A C 1
ATOM 773 O O . ASP A 1 99 ? -4.414 6.350 19.662 1.00 95.38 99 ASP A O 1
ATOM 777 N N . THR A 1 100 ? -5.357 8.352 19.305 1.00 93.69 100 THR A N 1
ATOM 778 C CA . THR A 1 100 ? -4.144 9.141 19.540 1.00 93.69 100 THR A CA 1
ATOM 779 C C . THR A 1 100 ? -4.504 10.520 20.080 1.00 93.69 100 THR A C 1
ATOM 781 O O . THR A 1 100 ? -5.378 11.202 19.556 1.00 93.69 100 THR A O 1
ATOM 784 N N . GLU A 1 101 ? -3.761 10.989 21.083 1.00 93.06 101 GLU A N 1
ATOM 785 C CA . GLU A 1 101 ? -3.905 12.349 21.626 1.00 93.06 101 GLU A CA 1
ATOM 786 C C . GLU A 1 101 ? -3.336 13.440 20.699 1.00 93.06 101 GLU A C 1
ATOM 788 O O . GLU A 1 101 ? -3.576 14.632 20.893 1.00 93.06 101 GLU A O 1
ATOM 793 N N . TRP A 1 102 ? -2.552 13.049 19.690 1.00 88.00 102 TRP A N 1
ATOM 794 C CA . TRP A 1 102 ? -1.908 13.979 18.768 1.00 88.00 102 TRP A CA 1
ATOM 795 C C . TRP A 1 102 ? -2.657 14.092 17.446 1.00 88.00 102 TRP A C 1
ATOM 797 O O . TRP A 1 102 ? -2.907 13.094 16.768 1.00 88.00 102 TRP A O 1
ATOM 807 N N . THR A 1 103 ? -2.893 15.329 17.018 1.00 86.44 103 THR A N 1
ATOM 808 C CA . THR A 1 103 ? -3.380 15.655 15.674 1.00 86.44 103 THR A CA 1
ATOM 809 C C . THR A 1 103 ? -2.262 15.539 14.629 1.00 86.44 103 THR A C 1
ATOM 811 O O . THR A 1 103 ? -1.090 15.353 14.971 1.00 86.44 103 THR A O 1
ATOM 814 N N . CYS A 1 104 ? -2.617 15.633 13.343 1.00 87.19 104 CYS A N 1
ATOM 815 C CA . CYS A 1 104 ? -1.674 15.649 12.215 1.00 87.19 104 CYS A CA 1
ATOM 816 C C . CYS A 1 104 ? -0.796 14.389 12.106 1.00 87.19 104 CYS A C 1
ATOM 818 O O . CYS A 1 104 ? 0.401 14.478 11.815 1.00 87.19 104 CYS A O 1
ATOM 820 N N . GLN A 1 105 ? -1.371 13.212 12.364 1.00 93.31 105 GLN A N 1
ATOM 821 C CA . GLN A 1 105 ? -0.657 11.952 12.166 1.00 93.31 105 GLN A CA 1
ATOM 822 C C . GLN A 1 105 ? -0.642 11.528 10.705 1.00 93.31 105 GLN A C 1
ATOM 824 O O . GLN A 1 105 ? -1.463 11.963 9.901 1.00 93.31 105 GLN A O 1
ATOM 829 N N . SER A 1 106 ? 0.318 10.666 10.369 1.00 93.38 106 SER A N 1
ATOM 830 C CA . SER A 1 106 ? 0.350 10.062 9.048 1.00 93.38 106 SER A CA 1
ATOM 831 C C . SER A 1 106 ? -0.849 9.141 8.849 1.00 93.38 106 SER A C 1
ATOM 833 O O . SER A 1 106 ? -1.270 8.436 9.769 1.00 93.38 106 SER A O 1
ATOM 835 N N . GLN A 1 107 ? -1.331 9.103 7.621 1.00 94.81 107 GLN A N 1
ATOM 836 C CA . GLN A 1 107 ? -2.357 8.205 7.139 1.00 94.81 107 GLN A CA 1
ATOM 837 C C . GLN A 1 107 ? -1.816 7.490 5.912 1.00 94.81 107 GLN A C 1
ATOM 839 O O . GLN A 1 107 ? -1.207 8.136 5.063 1.00 94.81 107 GLN A O 1
ATOM 844 N N . PHE A 1 108 ? -2.059 6.195 5.773 1.00 95.50 108 PHE A N 1
ATOM 845 C CA . PHE A 1 108 ? -1.874 5.536 4.483 1.00 95.50 108 PHE A CA 1
ATOM 846 C C . PHE A 1 108 ? -3.219 5.107 3.904 1.00 95.50 108 PHE A C 1
ATOM 848 O O . PHE A 1 108 ? -4.202 4.927 4.628 1.00 95.50 108 PHE A O 1
ATOM 855 N N . ARG A 1 109 ? -3.253 4.978 2.580 1.00 96.19 109 ARG A N 1
ATOM 856 C CA . ARG A 1 109 ? -4.391 4.477 1.815 1.00 96.19 109 ARG A CA 1
ATOM 857 C C . ARG A 1 109 ? -3.929 3.270 1.017 1.00 96.19 109 ARG A C 1
ATOM 859 O O . ARG A 1 109 ? -3.006 3.394 0.215 1.00 96.19 109 ARG A O 1
ATOM 866 N N . ALA A 1 110 ? -4.550 2.124 1.250 1.00 97.19 110 ALA A N 1
ATOM 867 C CA . ALA A 1 110 ? -4.331 0.911 0.486 1.00 97.19 110 ALA A CA 1
ATOM 868 C C . ALA A 1 110 ? -5.491 0.689 -0.480 1.00 97.19 110 ALA A C 1
ATOM 870 O O . ALA A 1 110 ? -6.645 0.625 -0.075 1.00 97.19 110 ALA A O 1
ATOM 871 N N . PHE A 1 111 ? -5.169 0.564 -1.758 1.00 97.75 111 PHE A N 1
ATOM 872 C CA . PHE A 1 111 ? -6.095 0.300 -2.846 1.00 97.75 111 PHE A CA 1
ATOM 873 C C . PHE A 1 111 ? -5.911 -1.152 -3.252 1.00 97.75 111 PHE A C 1
ATOM 875 O O . PHE A 1 111 ? -4.947 -1.473 -3.943 1.00 97.75 111 PHE A O 1
ATOM 882 N N . ILE A 1 112 ? -6.781 -2.039 -2.779 1.00 97.75 112 ILE A N 1
ATOM 883 C CA . ILE A 1 112 ? -6.605 -3.484 -2.937 1.00 97.75 112 ILE A CA 1
ATOM 884 C C . ILE A 1 112 ? -7.573 -4.022 -3.984 1.00 97.75 112 ILE A C 1
ATOM 886 O O . ILE A 1 112 ? -8.787 -3.855 -3.866 1.00 97.75 112 ILE A O 1
ATOM 890 N N . GLN A 1 113 ? -7.045 -4.717 -4.989 1.00 97.12 113 GLN A N 1
ATOM 891 C CA . GLN A 1 113 ? -7.853 -5.335 -6.030 1.00 97.12 113 GLN A CA 1
ATOM 892 C C . GLN A 1 113 ? -8.633 -6.535 -5.473 1.00 97.12 113 GLN A C 1
ATOM 894 O O . GLN A 1 113 ? -8.070 -7.589 -5.171 1.00 97.12 113 GLN A O 1
ATOM 899 N N . SER A 1 114 ? -9.957 -6.412 -5.388 1.00 96.31 114 SER A N 1
ATOM 900 C CA . SER A 1 114 ? -10.844 -7.498 -4.973 1.00 96.31 114 SER A CA 1
ATOM 901 C C . SER A 1 114 ? -11.395 -8.221 -6.196 1.00 96.31 114 SER A C 1
ATOM 903 O O . SER A 1 114 ? -12.409 -7.832 -6.778 1.00 96.31 114 SER A O 1
ATOM 905 N N . ARG A 1 115 ? -10.752 -9.332 -6.575 1.00 93.44 115 ARG A N 1
ATOM 906 C CA . ARG A 1 115 ? -11.208 -10.162 -7.708 1.00 93.44 115 ARG A CA 1
ATOM 907 C C . ARG A 1 115 ? -12.625 -10.706 -7.507 1.00 93.44 115 ARG A C 1
ATOM 909 O O . ARG A 1 115 ? -13.373 -10.809 -8.469 1.00 93.44 115 ARG A O 1
ATOM 916 N N . ALA A 1 116 ? -13.006 -11.003 -6.263 1.00 92.94 116 ALA A N 1
ATOM 917 C CA . ALA A 1 116 ? -14.350 -11.472 -5.928 1.00 92.94 116 ALA A CA 1
ATOM 918 C C . ALA A 1 116 ? -15.434 -10.409 -6.173 1.00 92.94 116 ALA A C 1
ATOM 920 O O . ALA A 1 116 ? -16.567 -10.755 -6.493 1.00 92.94 116 ALA A O 1
ATOM 921 N N . ARG A 1 117 ? -15.090 -9.123 -6.026 1.00 90.75 117 ARG A N 1
ATOM 922 C CA . ARG A 1 117 ? -16.017 -7.999 -6.217 1.00 90.75 117 ARG A CA 1
ATOM 923 C C . ARG A 1 117 ? -15.864 -7.302 -7.570 1.00 90.75 117 ARG A C 1
ATOM 925 O O . ARG A 1 117 ? -16.694 -6.467 -7.901 1.00 90.75 117 ARG A O 1
ATOM 932 N N . GLY A 1 118 ? -14.819 -7.622 -8.335 1.00 94.38 118 GLY A N 1
ATOM 933 C CA . GLY A 1 118 ? -14.526 -6.965 -9.610 1.00 94.38 118 GLY A CA 1
ATOM 934 C C . GLY A 1 118 ? -14.237 -5.467 -9.464 1.00 94.38 118 GLY A C 1
ATOM 935 O O . GLY A 1 118 ? -14.583 -4.698 -10.352 1.00 94.38 118 GLY A O 1
ATOM 936 N N . THR A 1 119 ? -13.654 -5.047 -8.336 1.00 95.88 119 THR A N 1
ATOM 937 C CA . THR A 1 119 ? -13.374 -3.635 -8.021 1.00 95.88 119 THR A CA 1
ATOM 938 C C . THR A 1 119 ? -12.127 -3.505 -7.147 1.00 95.88 119 THR A C 1
ATOM 940 O O . THR A 1 119 ? -11.704 -4.478 -6.516 1.00 95.88 119 THR A O 1
ATOM 943 N N . VAL A 1 120 ? -11.564 -2.301 -7.065 1.00 97.38 120 VAL A N 1
ATOM 944 C CA . VAL A 1 120 ? -10.572 -1.935 -6.047 1.00 97.38 120 VAL A CA 1
ATOM 945 C C . VAL A 1 120 ? -11.298 -1.463 -4.786 1.00 97.38 120 VAL A C 1
ATOM 947 O O . VAL A 1 120 ? -12.231 -0.664 -4.867 1.00 97.38 120 VAL A O 1
ATOM 950 N N . LEU A 1 121 ? -10.882 -1.964 -3.623 1.00 97.12 121 LEU A N 1
ATOM 951 C CA . LEU A 1 121 ? -11.370 -1.536 -2.313 1.00 97.12 121 LEU A CA 1
ATOM 952 C C . LEU A 1 121 ? -10.339 -0.617 -1.645 1.00 97.12 121 LEU A C 1
ATOM 954 O O . LEU A 1 121 ? -9.180 -1.026 -1.508 1.00 97.12 121 LEU A O 1
ATOM 958 N N . PRO A 1 122 ? -10.731 0.591 -1.210 1.00 96.94 122 PRO A N 1
ATOM 959 C CA . PRO A 1 122 ? -9.854 1.471 -0.460 1.00 96.94 122 PRO A CA 1
ATOM 960 C C . PRO A 1 122 ? -9.917 1.174 1.046 1.00 96.94 122 PRO A C 1
ATOM 962 O O . PRO A 1 122 ? -10.992 1.054 1.633 1.00 96.94 122 PRO A O 1
ATOM 965 N N . PHE A 1 123 ? -8.752 1.122 1.684 1.00 97.25 123 PHE A N 1
ATOM 966 C CA . PHE A 1 123 ? -8.579 1.050 3.133 1.00 97.25 123 PHE A CA 1
ATOM 967 C C . PHE A 1 123 ? -7.721 2.227 3.584 1.00 97.25 123 PHE A C 1
ATOM 969 O O . PHE A 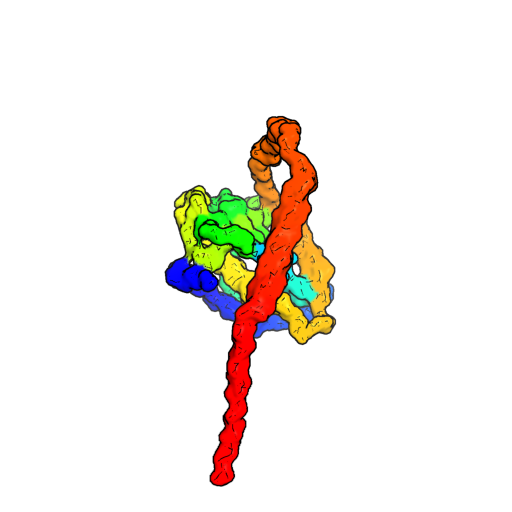1 123 ? -6.591 2.397 3.134 1.00 97.25 123 PHE A O 1
ATOM 976 N N . TYR A 1 124 ? -8.251 3.040 4.481 1.00 96.50 124 TYR A N 1
ATOM 977 C CA . TYR A 1 124 ? -7.627 4.228 5.034 1.00 96.50 124 TYR A CA 1
ATOM 978 C C . TYR A 1 124 ? -7.243 3.931 6.469 1.00 96.50 124 TYR A C 1
ATOM 980 O O . TYR A 1 124 ? -8.107 3.588 7.274 1.00 96.50 124 TYR A O 1
ATOM 988 N N . VAL A 1 125 ? -5.971 4.106 6.806 1.00 96.69 125 VAL A N 1
ATOM 989 C CA . VAL A 1 125 ? -5.501 3.870 8.169 1.00 96.69 125 VAL A CA 1
ATOM 990 C C . VAL A 1 125 ? -4.823 5.119 8.694 1.00 96.69 125 VAL A C 1
ATOM 992 O O . VAL A 1 125 ? -3.773 5.521 8.187 1.00 96.69 125 VAL A O 1
ATOM 995 N N . TYR A 1 126 ? -5.432 5.748 9.695 1.00 96.00 126 TYR A N 1
ATOM 996 C CA . TYR A 1 126 ? -4.902 6.938 10.357 1.00 96.00 126 TYR A CA 1
ATOM 997 C C . TYR A 1 126 ? -4.093 6.550 11.594 1.00 96.00 126 TYR A C 1
ATOM 999 O O . TYR A 1 126 ? -4.504 5.692 12.372 1.00 96.00 126 TYR A O 1
ATOM 1007 N N . ALA A 1 127 ? -2.947 7.207 11.784 1.00 94.31 127 ALA A N 1
ATOM 1008 C CA . ALA A 1 127 ? -2.095 7.062 12.962 1.00 94.31 127 ALA A CA 1
ATOM 1009 C C . ALA A 1 127 ? -1.618 5.622 13.251 1.00 94.31 127 ALA A C 1
ATOM 1011 O O . ALA A 1 127 ? -1.322 5.300 14.400 1.00 94.31 127 ALA A O 1
ATOM 1012 N N . ALA A 1 128 ? -1.447 4.793 12.211 1.00 91.00 128 ALA A N 1
ATOM 1013 C CA . ALA A 1 128 ? -1.049 3.379 12.314 1.00 91.00 128 ALA A CA 1
ATOM 1014 C C . ALA A 1 128 ? 0.173 3.113 13.222 1.00 91.00 128 ALA A C 1
ATOM 1016 O O . ALA A 1 128 ? 0.279 2.059 13.834 1.00 91.00 128 ALA A O 1
ATOM 1017 N N . TYR A 1 129 ? 1.084 4.085 13.347 1.00 86.56 129 TYR A N 1
ATOM 1018 C CA . TYR A 1 129 ? 2.317 3.978 14.138 1.00 86.56 129 TYR A CA 1
ATOM 1019 C C . TYR A 1 129 ? 2.238 4.624 15.529 1.00 86.56 129 TYR A C 1
ATOM 1021 O O . TYR A 1 129 ? 3.270 4.859 16.162 1.00 86.56 129 TYR A O 1
ATOM 1029 N N . ARG A 1 130 ? 1.047 5.005 16.005 1.00 88.00 130 ARG A N 1
ATOM 1030 C CA . ARG A 1 130 ? 0.867 5.600 17.345 1.00 88.00 130 ARG A CA 1
ATOM 1031 C C . ARG A 1 130 ? 0.409 4.610 18.400 1.00 88.00 130 ARG A C 1
ATOM 1033 O O . ARG A 1 130 ? 0.628 4.861 19.582 1.00 88.00 130 ARG A O 1
ATOM 1040 N N . GLY A 1 131 ? -0.113 3.472 17.975 1.00 86.50 131 GLY A N 1
ATOM 1041 C CA . GLY A 1 131 ? -0.529 2.383 18.836 1.00 86.50 131 GLY A CA 1
ATOM 1042 C C . GLY A 1 131 ? -1.387 1.398 18.059 1.00 86.50 131 GLY A C 1
ATOM 1043 O O . GLY A 1 131 ? -1.470 1.470 16.837 1.00 86.50 131 GLY A O 1
ATOM 1044 N N . ALA A 1 132 ? -2.026 0.490 18.788 1.00 88.44 132 ALA A N 1
ATOM 1045 C CA . ALA A 1 132 ? -2.932 -0.489 18.202 1.00 88.44 132 ALA A CA 1
ATOM 1046 C C . ALA A 1 132 ? -4.405 -0.186 18.497 1.00 88.44 132 ALA A C 1
ATOM 1048 O O . ALA A 1 132 ? -5.259 -0.619 17.744 1.00 88.44 132 ALA A O 1
ATOM 1049 N N . LYS A 1 133 ? -4.743 0.537 19.570 1.00 94.88 133 LYS A N 1
ATOM 1050 C CA . LYS A 1 133 ? -6.143 0.779 19.948 1.00 94.88 133 LYS A CA 1
ATOM 1051 C C . LYS A 1 133 ? -6.852 1.639 18.897 1.00 94.88 133 LYS A C 1
ATOM 1053 O O . LYS A 1 133 ? -6.328 2.680 18.516 1.00 94.88 133 LYS A O 1
ATOM 1058 N N . LEU A 1 134 ? -8.037 1.227 18.461 1.00 95.81 134 LEU A N 1
ATOM 1059 C CA . LEU A 1 134 ? -8.867 2.012 17.550 1.00 95.81 134 LEU A CA 1
ATOM 1060 C C . LEU A 1 134 ? -9.681 3.063 18.318 1.00 95.81 134 LEU A C 1
ATOM 1062 O O . LEU A 1 134 ? -10.093 2.830 19.454 1.00 95.81 134 LEU A O 1
ATOM 1066 N N . GLU A 1 135 ? -9.922 4.213 17.686 1.00 95.56 135 GLU A N 1
ATOM 1067 C CA . GLU A 1 135 ? -10.770 5.295 18.217 1.00 95.56 135 GLU A CA 1
ATOM 1068 C C . GLU A 1 135 ? -12.201 4.801 18.486 1.00 95.56 135 GLU A C 1
ATOM 1070 O O . GLU A 1 135 ? -12.819 5.145 19.492 1.00 95.56 135 GLU A O 1
ATOM 1075 N N . GLN A 1 136 ? -12.694 3.922 17.612 1.00 95.88 136 GLN A N 1
ATOM 1076 C CA . GLN A 1 136 ? -13.976 3.240 17.730 1.00 95.88 136 GLN A CA 1
ATOM 1077 C C . GLN A 1 136 ? -13.873 1.800 17.218 1.00 95.88 136 GLN A C 1
ATOM 1079 O O . GLN A 1 136 ? -13.021 1.483 16.381 1.00 95.88 136 GLN A O 1
ATOM 1084 N N . VAL A 1 137 ? -14.782 0.934 17.675 1.00 96.12 137 VAL A N 1
ATOM 1085 C CA . VAL A 1 137 ? -14.864 -0.447 17.184 1.00 96.12 137 VAL A CA 1
ATOM 1086 C C . VAL A 1 137 ? -15.144 -0.436 15.683 1.00 96.12 137 VAL A C 1
ATOM 1088 O O . VAL A 1 137 ? -16.186 0.049 15.244 1.00 96.12 137 VAL A O 1
ATOM 1091 N N . THR A 1 138 ? -14.225 -0.987 14.894 1.00 96.50 138 THR A N 1
ATOM 1092 C CA . THR A 1 138 ? -14.294 -0.978 13.425 1.00 96.50 138 THR A CA 1
ATOM 1093 C C . THR A 1 138 ? -14.282 -2.409 12.918 1.00 96.50 138 THR A C 1
ATOM 1095 O O . THR A 1 138 ? -13.393 -3.182 13.262 1.00 96.50 138 THR A O 1
ATOM 1098 N N . GLY A 1 139 ? -15.307 -2.807 12.160 1.00 94.25 139 GLY A N 1
ATOM 1099 C CA . GLY A 1 139 ? -15.426 -4.189 11.679 1.00 94.25 139 GLY A CA 1
ATOM 1100 C C . GLY A 1 139 ? -15.455 -5.244 12.799 1.00 94.25 139 GLY A C 1
ATOM 1101 O O . GLY A 1 139 ? -15.090 -6.387 12.559 1.00 94.25 139 GLY A O 1
ATOM 1102 N N . GLY A 1 140 ? -15.841 -4.869 14.025 1.00 96.00 140 GLY A N 1
ATOM 1103 C CA . GLY A 1 140 ? -15.807 -5.750 15.201 1.00 96.00 140 GLY A CA 1
ATOM 1104 C C . GLY A 1 140 ? -14.463 -5.805 15.940 1.00 96.00 140 GLY A C 1
ATOM 1105 O O . GLY A 1 140 ? -14.338 -6.569 16.893 1.00 96.00 140 GLY A O 1
ATOM 1106 N N . TYR A 1 141 ? -13.479 -4.998 15.543 1.00 97.12 141 TYR A N 1
ATOM 1107 C CA . TYR A 1 141 ? -12.165 -4.930 16.178 1.00 97.12 141 TYR A CA 1
ATOM 1108 C C . TYR A 1 141 ? -12.042 -3.697 17.079 1.00 97.12 141 TYR A C 1
ATOM 1110 O O . TYR A 1 141 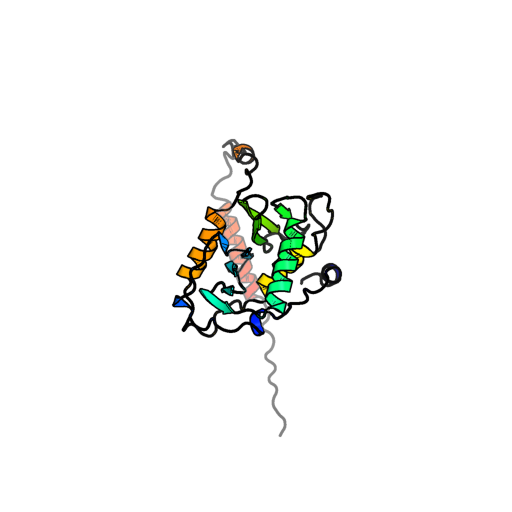? -12.436 -2.600 16.690 1.00 97.12 141 TYR A O 1
ATOM 1118 N N . GLU A 1 142 ? -11.453 -3.872 18.265 1.00 96.62 142 GLU A N 1
ATOM 1119 C CA . GLU A 1 142 ? -11.049 -2.785 19.180 1.00 96.62 142 GLU A CA 1
ATOM 1120 C C . GLU A 1 142 ? -9.601 -2.326 18.950 1.00 96.62 142 GLU A C 1
ATOM 1122 O O . GLU A 1 142 ? -9.194 -1.249 19.387 1.00 96.62 142 GLU A O 1
ATOM 1127 N N . VAL A 1 143 ? -8.813 -3.157 18.267 1.00 95.56 143 VAL A N 1
ATOM 1128 C CA . VAL A 1 143 ? -7.412 -2.909 17.929 1.00 95.56 143 VAL A CA 1
ATOM 1129 C C . VAL A 1 143 ? -7.208 -3.049 16.425 1.00 95.56 143 VAL A C 1
ATOM 1131 O O . VAL A 1 143 ? -7.874 -3.858 15.784 1.00 95.56 143 VAL A O 1
ATOM 1134 N N . LEU A 1 144 ? -6.294 -2.264 15.862 1.00 96.00 144 LEU A N 1
ATOM 1135 C CA . LEU A 1 144 ? -5.922 -2.294 14.459 1.00 96.00 144 LEU A CA 1
ATOM 1136 C C . LEU A 1 144 ? -5.463 -3.714 14.098 1.00 96.00 144 LEU A C 1
ATOM 1138 O O . LEU A 1 144 ? -4.539 -4.221 14.736 1.00 96.00 144 LEU A O 1
ATOM 1142 N N . PRO A 1 145 ? -6.081 -4.356 13.095 1.00 95.25 145 PRO A N 1
ATOM 1143 C CA . PRO A 1 145 ? -5.619 -5.640 12.594 1.00 95.25 145 PRO A CA 1
ATOM 1144 C C . PRO A 1 145 ? -4.158 -5.581 12.139 1.00 95.25 145 PRO A C 1
ATOM 1146 O O . PRO A 1 145 ? -3.738 -4.640 11.460 1.00 95.25 145 PRO A O 1
ATOM 1149 N N . ASP A 1 146 ? -3.399 -6.620 12.469 1.00 93.50 146 ASP A N 1
ATOM 1150 C CA . ASP A 1 146 ? -1.993 -6.777 12.091 1.00 93.50 146 ASP A CA 1
ATOM 1151 C C . ASP A 1 146 ? -1.783 -6.682 10.574 1.00 93.50 146 ASP A C 1
ATOM 1153 O O . ASP A 1 146 ? -0.840 -6.040 10.124 1.00 93.50 146 ASP A O 1
ATOM 1157 N N . ALA A 1 147 ? -2.710 -7.218 9.780 1.00 93.56 147 ALA A N 1
ATOM 1158 C CA . ALA A 1 147 ? -2.664 -7.146 8.321 1.00 93.56 147 ALA A CA 1
ATOM 1159 C C . ALA A 1 147 ? -2.644 -5.706 7.787 1.00 93.56 147 ALA A C 1
ATOM 1161 O O . ALA A 1 147 ? -1.932 -5.406 6.829 1.00 93.56 147 ALA A O 1
ATOM 1162 N N . LEU A 1 148 ? -3.389 -4.794 8.420 1.00 94.94 148 LEU A N 1
ATOM 1163 C CA . LEU A 1 148 ? -3.367 -3.379 8.053 1.00 94.94 148 LEU A CA 1
ATOM 1164 C C . LEU A 1 148 ? -2.065 -2.719 8.511 1.00 94.94 148 LEU A C 1
ATOM 1166 O O . LEU A 1 148 ? -1.459 -1.976 7.743 1.00 94.94 148 LEU A O 1
ATOM 1170 N N . TYR A 1 149 ? -1.603 -3.019 9.725 1.00 92.94 149 TYR A N 1
ATOM 1171 C CA . TYR A 1 149 ? -0.324 -2.511 10.224 1.00 92.94 149 TYR A CA 1
ATOM 1172 C C . TYR A 1 149 ? 0.849 -2.901 9.303 1.00 92.94 149 TYR A C 1
ATOM 1174 O O . TYR A 1 149 ? 1.641 -2.048 8.899 1.00 92.94 149 TYR A O 1
ATOM 1182 N N . GLU A 1 150 ? 0.915 -4.170 8.899 1.00 91.56 150 GLU A N 1
ATOM 1183 C CA . GLU A 1 150 ? 1.942 -4.711 8.005 1.00 91.56 150 GLU A CA 1
ATOM 1184 C C . GLU A 1 150 ? 1.963 -4.035 6.625 1.00 91.56 150 GLU A C 1
ATOM 1186 O O . GLU A 1 150 ? 3.042 -3.760 6.098 1.00 91.56 150 GLU A O 1
ATOM 1191 N N . LEU A 1 151 ? 0.800 -3.716 6.039 1.00 91.88 151 LEU A N 1
ATOM 1192 C CA . LEU A 1 151 ? 0.755 -2.947 4.786 1.00 91.88 151 LEU A CA 1
ATOM 1193 C C . LEU A 1 151 ? 1.335 -1.540 4.954 1.00 91.88 151 LEU A C 1
ATOM 1195 O O . LEU A 1 151 ? 1.975 -1.028 4.033 1.00 91.88 151 LEU A O 1
ATOM 1199 N N . GLY A 1 152 ? 1.136 -0.923 6.119 1.00 90.12 152 GLY A N 1
ATOM 1200 C CA . GLY A 1 152 ? 1.775 0.342 6.458 1.00 90.12 152 GLY A CA 1
ATOM 1201 C C . GLY A 1 152 ? 3.299 0.228 6.418 1.00 90.12 152 GLY A C 1
ATOM 1202 O O . GLY A 1 152 ? 3.957 1.042 5.766 1.00 90.12 152 GLY A O 1
ATOM 1203 N N . GLU A 1 153 ? 3.866 -0.795 7.061 1.00 89.94 153 GLU A N 1
ATOM 1204 C CA . GLU A 1 153 ? 5.321 -1.002 7.133 1.00 89.94 153 GLU A CA 1
ATOM 1205 C C . GLU A 1 153 ? 5.969 -1.082 5.739 1.00 89.94 153 GLU A C 1
ATOM 1207 O O . GLU A 1 153 ? 7.044 -0.513 5.531 1.00 89.94 153 GLU A O 1
ATOM 1212 N N . LEU A 1 154 ? 5.288 -1.677 4.749 1.00 90.19 154 LEU A N 1
ATOM 1213 C CA . LEU A 1 154 ? 5.761 -1.699 3.356 1.00 90.19 154 LEU A CA 1
ATOM 1214 C C . LEU A 1 154 ? 6.015 -0.290 2.803 1.00 90.19 154 LEU A C 1
ATOM 1216 O O . LEU A 1 154 ? 7.004 -0.070 2.099 1.00 90.19 154 LEU A O 1
ATOM 1220 N N . ALA A 1 155 ? 5.150 0.673 3.136 1.00 82.88 155 ALA A N 1
ATOM 1221 C CA . ALA A 1 155 ? 5.294 2.057 2.694 1.00 82.88 155 ALA A CA 1
ATOM 1222 C C . ALA A 1 155 ? 6.527 2.744 3.304 1.00 82.88 155 ALA A C 1
ATOM 1224 O O . ALA A 1 155 ? 7.111 3.637 2.682 1.00 82.88 155 ALA A O 1
ATOM 1225 N N . MET A 1 156 ? 6.931 2.327 4.505 1.00 86.56 156 MET A N 1
ATOM 1226 C CA . MET A 1 156 ? 8.043 2.916 5.254 1.00 86.56 156 MET A CA 1
ATOM 1227 C C . MET A 1 156 ? 9.413 2.406 4.801 1.00 86.56 156 MET A C 1
ATOM 1229 O O . MET A 1 156 ? 10.415 3.078 5.047 1.00 86.56 156 MET A O 1
ATOM 1233 N N . GLU A 1 157 ? 9.479 1.260 4.116 1.00 89.50 157 GLU A N 1
ATOM 1234 C CA . GLU A 1 157 ? 10.741 0.731 3.574 1.00 89.50 157 GLU A CA 1
ATOM 1235 C C . GLU A 1 157 ? 11.297 1.560 2.409 1.00 89.50 157 GLU A C 1
ATOM 1237 O O . GLU A 1 157 ? 12.490 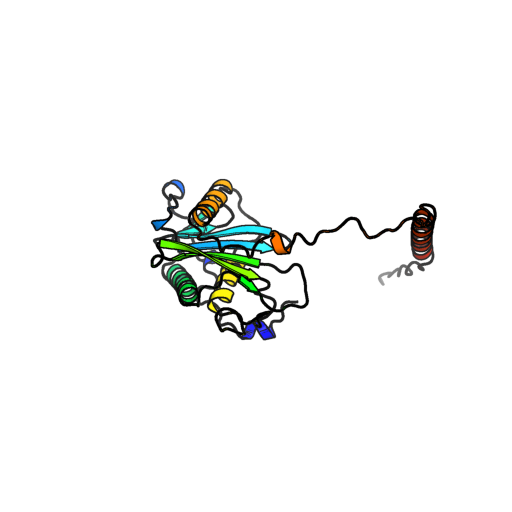1.499 2.104 1.00 89.50 157 GLU A O 1
ATOM 1242 N N . LEU A 1 158 ? 10.448 2.344 1.745 1.00 89.06 158 LEU A N 1
ATOM 1243 C CA . LEU A 1 158 ? 10.831 3.105 0.565 1.00 89.06 158 LEU A CA 1
ATOM 1244 C C . LEU A 1 158 ? 11.576 4.391 0.940 1.00 89.06 158 LEU A C 1
ATOM 1246 O O . LEU A 1 158 ? 11.068 5.199 1.725 1.00 89.06 158 LEU A O 1
ATOM 1250 N N . PRO A 1 159 ? 12.743 4.662 0.324 1.00 85.94 159 PRO A N 1
ATOM 1251 C CA . PRO A 1 159 ? 13.556 5.814 0.680 1.00 85.94 159 PRO A CA 1
ATOM 1252 C C . PRO A 1 159 ? 12.780 7.103 0.431 1.00 85.94 159 PRO A C 1
ATOM 1254 O O . PRO A 1 159 ? 12.051 7.239 -0.550 1.00 85.94 159 PRO A O 1
ATOM 1257 N N . MET A 1 160 ? 12.898 8.064 1.344 1.00 78.81 160 MET A N 1
ATOM 1258 C CA . MET A 1 160 ? 12.153 9.323 1.268 1.00 78.81 160 MET A CA 1
ATOM 1259 C C . MET A 1 160 ? 12.552 10.158 0.042 1.00 78.81 160 MET A C 1
ATOM 1261 O O . MET A 1 160 ? 11.699 10.797 -0.573 1.00 78.81 160 MET A O 1
ATOM 1265 N N . TRP A 1 161 ? 13.825 10.077 -0.342 1.00 78.56 161 TRP A N 1
ATOM 1266 C CA . TRP A 1 161 ? 14.439 10.812 -1.441 1.00 78.56 161 TRP A CA 1
ATOM 1267 C C . TRP A 1 161 ? 14.996 9.840 -2.482 1.00 78.56 161 TRP A C 1
ATOM 1269 O O . TRP A 1 161 ? 15.361 8.715 -2.150 1.00 78.56 161 TRP A O 1
ATOM 1279 N N . ASP A 1 162 ? 15.040 10.279 -3.737 1.00 76.88 162 ASP A N 1
ATOM 1280 C CA . ASP A 1 162 ? 15.671 9.524 -4.818 1.00 76.88 162 ASP A CA 1
ATOM 1281 C C . ASP A 1 162 ? 17.157 9.886 -4.869 1.00 76.88 162 ASP A C 1
ATOM 1283 O O . ASP A 1 162 ? 17.510 11.013 -5.219 1.00 76.88 162 ASP A O 1
ATOM 1287 N N . GLU A 1 163 ? 18.025 8.953 -4.485 1.00 64.75 163 GLU A N 1
ATOM 1288 C CA . GLU A 1 163 ? 19.477 9.163 -4.485 1.00 64.75 163 GLU A CA 1
ATOM 1289 C C . GLU A 1 163 ? 20.103 9.015 -5.887 1.00 64.75 163 GLU A C 1
ATOM 1291 O O . GLU A 1 163 ? 21.295 9.273 -6.052 1.00 64.75 163 GLU A O 1
ATOM 1296 N N . GLY A 1 164 ? 19.331 8.637 -6.918 1.00 57.53 164 GLY A N 1
ATOM 1297 C CA . GLY A 1 164 ? 19.888 8.220 -8.210 1.00 57.53 164 GLY A CA 1
ATOM 1298 C C . GLY A 1 164 ? 18.997 8.503 -9.418 1.00 57.53 164 GLY A C 1
ATOM 1299 O O . GLY A 1 164 ? 18.735 7.589 -10.192 1.00 57.53 164 GLY A O 1
ATOM 1300 N N . ALA A 1 165 ? 18.600 9.769 -9.597 1.00 50.50 165 ALA A N 1
ATOM 1301 C CA . ALA A 1 165 ? 17.614 10.318 -10.547 1.00 50.50 165 ALA A CA 1
ATOM 1302 C C . ALA A 1 165 ? 17.808 10.061 -12.068 1.00 50.50 165 ALA A C 1
ATOM 1304 O O . ALA A 1 165 ? 17.410 10.887 -12.890 1.00 50.50 165 ALA A O 1
ATOM 1305 N N . ALA A 1 166 ? 18.398 8.946 -12.491 1.00 58.09 166 ALA A N 1
ATOM 1306 C CA . ALA A 1 166 ? 18.554 8.620 -13.903 1.00 58.09 166 ALA A CA 1
ATOM 1307 C C . ALA A 1 166 ? 17.339 7.883 -14.497 1.00 58.09 166 ALA A C 1
ATOM 1309 O O . ALA A 1 166 ? 17.107 8.016 -15.698 1.00 58.09 166 ALA A O 1
ATOM 1310 N N . TRP A 1 167 ? 16.566 7.116 -13.710 1.00 60.34 167 TRP A N 1
ATOM 1311 C CA . TRP A 1 167 ? 15.606 6.133 -14.260 1.00 60.34 167 TRP A CA 1
ATOM 1312 C C . TRP A 1 167 ? 14.152 6.269 -13.765 1.00 60.34 167 TRP A C 1
ATOM 1314 O O . TRP A 1 167 ? 13.302 5.464 -14.142 1.00 60.34 167 TRP A O 1
ATOM 1324 N N . GLY A 1 168 ? 13.833 7.281 -12.952 1.00 67.69 168 GLY A N 1
ATOM 1325 C CA . GLY A 1 168 ? 12.489 7.487 -12.403 1.00 67.69 168 GLY A CA 1
ATOM 1326 C C . GLY A 1 168 ? 11.560 8.303 -13.309 1.00 67.69 168 GLY A C 1
ATOM 1327 O O . GLY A 1 168 ? 11.907 9.401 -13.744 1.00 67.69 168 GLY A O 1
ATOM 1328 N N . ASN A 1 169 ? 10.337 7.814 -13.546 1.00 84.19 169 ASN A N 1
ATOM 1329 C CA . ASN A 1 169 ? 9.270 8.560 -14.219 1.00 84.19 169 ASN A CA 1
ATOM 1330 C C . ASN A 1 169 ? 8.108 8.847 -13.252 1.00 84.19 169 ASN A C 1
ATOM 1332 O O . ASN A 1 169 ? 7.159 8.074 -13.125 1.00 84.19 169 ASN A O 1
ATOM 1336 N N . ARG A 1 170 ? 8.131 10.010 -12.593 1.00 85.56 170 ARG A N 1
ATOM 1337 C CA . ARG A 1 170 ? 7.054 10.413 -11.665 1.00 85.56 170 ARG A CA 1
ATOM 1338 C C . ARG A 1 170 ? 5.683 10.547 -12.338 1.00 85.56 170 ARG A C 1
ATOM 1340 O O . ARG A 1 170 ? 4.666 10.397 -11.668 1.00 85.56 170 ARG A O 1
ATOM 1347 N N . SER A 1 171 ? 5.635 10.833 -13.642 1.00 90.06 171 SER A N 1
ATOM 1348 C CA . SER A 1 171 ? 4.372 10.857 -14.394 1.00 90.06 171 SER A CA 1
ATOM 1349 C C . SER A 1 171 ? 3.782 9.451 -14.526 1.00 90.06 171 SER A C 1
ATOM 1351 O O . SER A 1 171 ? 2.577 9.251 -14.368 1.00 90.06 171 SER A O 1
ATOM 1353 N N . PHE A 1 172 ? 4.645 8.454 -14.729 1.00 92.56 172 PHE A N 1
ATOM 1354 C CA . PHE A 1 172 ? 4.254 7.049 -14.734 1.00 92.56 172 PHE A CA 1
ATOM 1355 C C . PHE A 1 172 ? 3.721 6.609 -13.365 1.00 92.56 172 PHE A C 1
ATOM 1357 O O . PHE A 1 172 ? 2.634 6.047 -13.292 1.00 92.56 172 PHE A O 1
ATOM 1364 N N . ALA A 1 173 ? 4.407 6.967 -12.275 1.00 92.75 173 ALA A N 1
ATOM 1365 C CA . ALA A 1 173 ? 3.944 6.698 -10.910 1.00 92.75 173 ALA A CA 1
ATOM 1366 C C . ALA A 1 173 ? 2.541 7.284 -10.630 1.00 92.75 173 ALA A C 1
ATOM 1368 O O . ALA A 1 173 ? 1.672 6.608 -10.084 1.00 92.75 173 ALA A O 1
ATOM 1369 N N . LYS A 1 174 ? 2.273 8.517 -11.088 1.00 92.06 174 LYS A N 1
ATOM 1370 C CA . LYS A 1 174 ? 0.928 9.122 -11.018 1.00 92.06 174 LYS A CA 1
ATOM 1371 C C . LYS A 1 174 ? -0.111 8.356 -11.837 1.00 92.06 174 LYS A C 1
ATOM 1373 O O . LYS A 1 174 ? -1.246 8.222 -11.398 1.00 92.06 174 LYS A O 1
ATOM 1378 N N . SER A 1 175 ? 0.269 7.858 -13.011 1.00 95.62 175 SER A N 1
ATOM 1379 C CA . SER A 1 175 ? -0.625 7.078 -13.877 1.00 95.62 175 SER A CA 1
ATOM 1380 C C . SER A 1 175 ? -0.987 5.729 -13.245 1.00 95.62 175 SER A C 1
ATOM 1382 O O . SER A 1 175 ? -2.129 5.295 -13.342 1.00 95.62 175 SER A O 1
ATOM 1384 N N . VAL A 1 176 ? -0.040 5.102 -12.538 1.00 95.69 176 VAL A N 1
ATOM 1385 C CA . VAL A 1 176 ? -0.269 3.882 -11.748 1.00 95.69 176 VAL A CA 1
ATOM 1386 C C . VAL A 1 176 ? -1.249 4.130 -10.604 1.00 95.69 176 VAL A C 1
ATOM 1388 O O . VAL A 1 176 ? -2.164 3.340 -10.403 1.00 95.69 176 VAL A O 1
ATOM 1391 N N . MET A 1 177 ? -1.099 5.239 -9.881 1.00 95.88 177 MET A N 1
ATOM 1392 C CA . MET A 1 177 ? -2.050 5.598 -8.829 1.00 95.88 177 MET A CA 1
ATOM 1393 C C . MET A 1 177 ? -3.447 5.864 -9.397 1.00 95.88 177 MET A C 1
ATOM 1395 O O . MET A 1 177 ? -4.431 5.321 -8.901 1.00 95.88 177 MET A O 1
ATOM 1399 N N . LYS A 1 178 ? -3.524 6.627 -10.494 1.00 96.06 178 LYS A N 1
ATOM 1400 C CA . LYS A 1 178 ? -4.780 6.901 -11.195 1.00 96.06 178 LYS A CA 1
ATOM 1401 C C . LYS A 1 178 ? -5.491 5.615 -11.628 1.00 96.06 178 LYS A C 1
ATOM 1403 O O . LYS A 1 178 ? -6.704 5.536 -11.506 1.00 96.06 178 LYS A O 1
ATOM 1408 N N . LEU A 1 179 ? -4.752 4.599 -12.080 1.00 96.94 179 LEU A N 1
ATOM 1409 C CA . LEU A 1 179 ? -5.320 3.287 -12.405 1.00 96.94 179 LEU A CA 1
ATOM 1410 C C . LEU A 1 179 ? -6.032 2.653 -11.199 1.00 96.94 179 LEU A C 1
ATOM 1412 O O . LEU A 1 179 ? -7.113 2.100 -11.351 1.00 96.94 179 LEU A O 1
ATOM 1416 N N . ALA A 1 180 ? -5.450 2.733 -10.002 1.00 95.94 180 ALA A N 1
ATOM 1417 C CA . ALA A 1 180 ? -6.092 2.210 -8.799 1.00 95.94 180 ALA A CA 1
ATOM 1418 C C . ALA A 1 180 ? -7.331 3.037 -8.403 1.00 95.94 180 ALA A C 1
ATOM 1420 O O . ALA A 1 180 ? -8.356 2.469 -8.033 1.00 95.94 180 ALA A O 1
ATOM 1421 N N . GLU A 1 181 ? -7.253 4.365 -8.520 1.00 94.62 181 GLU A N 1
ATOM 1422 C CA . GLU A 1 181 ? -8.341 5.299 -8.194 1.00 94.62 181 GLU A CA 1
ATOM 1423 C C . GLU A 1 181 ? -9.538 5.200 -9.153 1.00 94.62 181 GLU A C 1
ATOM 1425 O O . GLU A 1 181 ? -10.683 5.221 -8.702 1.00 94.62 181 GLU A O 1
ATOM 1430 N N . ASP A 1 182 ? -9.289 5.048 -10.457 1.00 96.25 182 ASP A N 1
ATOM 1431 C CA . ASP A 1 182 ? -10.326 4.963 -11.497 1.00 96.25 182 ASP A CA 1
ATOM 1432 C C . ASP A 1 182 ? -11.179 3.688 -11.369 1.00 96.25 182 ASP A C 1
ATOM 1434 O O . ASP A 1 182 ? -12.325 3.655 -11.814 1.00 96.25 182 ASP A O 1
ATOM 1438 N N . HIS A 1 183 ? -10.634 2.646 -10.738 1.00 95.81 183 HIS A N 1
ATOM 1439 C CA . HIS A 1 183 ? -11.317 1.376 -10.481 1.00 95.81 183 HIS A CA 1
ATOM 1440 C C . HIS A 1 183 ? -11.730 1.199 -9.012 1.00 95.81 183 HIS A C 1
ATOM 1442 O O . HIS A 1 183 ? -12.125 0.104 -8.600 1.00 95.81 183 HIS A O 1
ATOM 1448 N N . CYS A 1 184 ? -11.610 2.257 -8.211 1.00 94.44 184 CYS A N 1
ATOM 1449 C CA . CYS A 1 184 ? -11.918 2.249 -6.792 1.00 94.44 184 CYS A CA 1
ATOM 1450 C C . CYS A 1 184 ? -13.424 2.361 -6.547 1.00 94.44 184 CYS A C 1
ATOM 1452 O O . CYS A 1 184 ? -14.095 3.259 -7.060 1.00 94.44 184 CYS A O 1
ATOM 1454 N N . GLN A 1 185 ? -13.949 1.479 -5.697 1.00 92.25 185 GLN A N 1
ATOM 1455 C CA . GLN A 1 185 ? -15.265 1.655 -5.102 1.00 92.25 185 GLN A CA 1
ATOM 1456 C C . GLN A 1 185 ? -15.130 2.638 -3.938 1.00 92.25 185 GLN A C 1
ATOM 1458 O O . GLN A 1 185 ? -14.908 2.240 -2.791 1.00 92.25 185 GLN A O 1
ATOM 1463 N N . TRP A 1 186 ? -15.236 3.928 -4.245 1.00 90.50 186 TRP A N 1
ATOM 1464 C CA . TRP A 1 186 ? -15.195 4.968 -3.226 1.00 90.50 186 TRP A CA 1
ATOM 1465 C C . TRP A 1 186 ? -16.340 4.774 -2.227 1.00 90.50 186 TRP A C 1
ATOM 1467 O O . TRP A 1 186 ? -17.475 4.526 -2.647 1.00 90.50 186 TRP A O 1
ATOM 1477 N N . PRO A 1 187 ? -16.063 4.839 -0.912 1.00 87.25 187 PRO A N 1
ATOM 1478 C CA . PRO A 1 187 ? -17.133 4.845 0.067 1.00 87.25 187 PRO A CA 1
ATOM 1479 C C . PRO A 1 187 ? -17.999 6.086 -0.156 1.00 87.25 187 PRO A C 1
ATOM 1481 O O . PRO A 1 187 ? -17.479 7.159 -0.465 1.00 87.25 187 PRO A O 1
ATOM 1484 N N . GLU A 1 188 ? -19.311 5.938 0.010 1.00 82.31 188 GLU A N 1
ATOM 1485 C CA . GLU A 1 188 ? -20.183 7.097 0.165 1.00 82.31 188 GLU A CA 1
ATOM 1486 C C . GLU A 1 188 ? -19.703 7.840 1.410 1.00 82.31 188 GLU A C 1
ATOM 1488 O O . GLU A 1 188 ? -19.644 7.274 2.508 1.00 82.31 188 GLU A O 1
ATOM 1493 N N . TRP A 1 189 ? -19.259 9.081 1.224 1.00 74.94 189 TRP A N 1
ATOM 1494 C CA . TRP A 1 189 ? -19.006 9.946 2.360 1.00 74.94 189 TRP A CA 1
ATOM 1495 C C . TRP A 1 189 ? -20.348 10.149 3.066 1.00 74.94 189 TRP A C 1
ATOM 1497 O O . TRP A 1 189 ? -21.341 10.379 2.376 1.00 74.94 189 TRP A O 1
ATOM 1507 N N . PRO A 1 190 ? -20.414 10.019 4.403 1.00 61.91 190 PRO A N 1
ATOM 1508 C CA . PRO A 1 190 ? -21.610 10.435 5.121 1.00 61.91 190 PRO A CA 1
ATOM 1509 C C . PRO A 1 190 ? -21.882 11.886 4.721 1.00 61.91 190 PRO A C 1
ATOM 1511 O O . PRO A 1 190 ? -20.946 12.683 4.763 1.00 61.91 190 PRO A O 1
ATOM 1514 N N . ASP A 1 191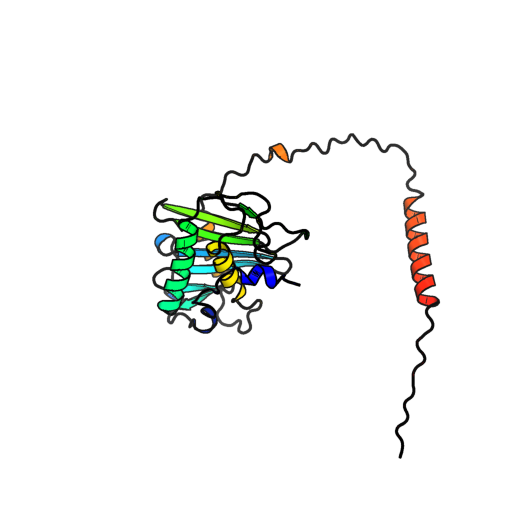 ? -23.103 12.159 4.250 1.00 60.66 191 ASP A N 1
ATOM 1515 C CA . ASP A 1 191 ? -23.501 13.397 3.574 1.00 60.66 191 ASP A CA 1
ATOM 1516 C C . ASP A 1 191 ? -22.755 14.633 4.110 1.00 60.66 191 ASP A C 1
ATOM 1518 O O . ASP A 1 191 ? -22.757 14.907 5.316 1.00 60.66 191 ASP A O 1
ATOM 1522 N N . GLU A 1 192 ? -22.109 15.379 3.204 1.00 54.75 192 GLU A N 1
ATOM 1523 C CA . GLU A 1 192 ? -21.383 16.621 3.524 1.00 54.75 192 GLU A CA 1
ATOM 1524 C C . GLU A 1 192 ? -22.285 17.667 4.213 1.00 54.75 192 GLU A C 1
ATOM 1526 O O . GLU A 1 192 ? -21.781 18.560 4.894 1.00 54.75 192 GLU A O 1
ATOM 1531 N N . ASP A 1 193 ? -23.608 17.488 4.140 1.00 55.66 193 ASP A N 1
ATOM 1532 C CA . ASP A 1 193 ? -24.649 18.272 4.810 1.00 55.66 193 ASP A CA 1
ATOM 1533 C C . ASP A 1 193 ? -24.498 18.327 6.349 1.00 55.66 193 ASP A C 1
ATOM 1535 O O . ASP A 1 193 ? -25.094 19.183 6.999 1.00 55.66 193 ASP A O 1
ATOM 1539 N N . LEU A 1 194 ? -23.698 17.447 6.968 1.00 52.41 194 LEU A N 1
ATOM 1540 C CA . LEU A 1 194 ? -23.372 17.520 8.404 1.00 52.41 194 LEU A CA 1
ATOM 1541 C C . LEU A 1 194 ? -22.233 18.501 8.742 1.00 52.41 194 LEU A C 1
ATOM 1543 O O . LEU A 1 194 ? -22.015 18.788 9.923 1.00 52.41 194 LEU A O 1
ATOM 1547 N N . TYR A 1 195 ? -21.518 19.015 7.738 1.00 52.00 195 TYR A N 1
ATOM 1548 C CA . TYR A 1 195 ? -20.485 20.045 7.893 1.00 52.00 195 TYR A CA 1
ATOM 1549 C C . TYR A 1 195 ? -20.870 21.406 7.306 1.00 52.00 195 TYR A C 1
ATOM 1551 O O . TYR A 1 195 ? -20.132 22.365 7.540 1.00 52.00 195 TYR A O 1
ATOM 1559 N N . ASP A 1 196 ? -22.063 21.541 6.718 1.00 47.28 196 ASP A N 1
ATOM 1560 C CA . ASP A 1 196 ? -22.812 22.805 6.741 1.00 47.28 196 ASP A CA 1
ATOM 1561 C C . ASP A 1 196 ? -23.358 23.026 8.164 1.00 47.28 196 ASP A C 1
ATOM 1563 O O . ASP A 1 196 ? -24.549 23.187 8.426 1.00 47.28 196 ASP A O 1
ATOM 1567 N N . VAL A 1 197 ? -22.449 23.054 9.143 1.00 51.47 197 VAL A N 1
ATOM 1568 C CA . VAL A 1 197 ? -22.679 23.923 10.285 1.00 51.47 197 VAL A CA 1
ATOM 1569 C C . VAL A 1 197 ? -22.658 25.299 9.658 1.00 51.47 197 VAL A C 1
ATOM 1571 O O . VAL A 1 197 ? -21.575 25.809 9.365 1.00 51.47 197 VAL A O 1
ATOM 1574 N N . ASP A 1 198 ? -23.846 25.848 9.407 1.00 48.53 198 ASP A N 1
ATOM 1575 C CA . ASP A 1 198 ? -24.045 27.271 9.216 1.00 48.53 198 ASP A CA 1
ATOM 1576 C C . ASP A 1 198 ? -23.135 27.953 10.241 1.00 48.53 198 ASP A C 1
ATOM 1578 O O . ASP A 1 198 ? -23.430 28.022 11.440 1.00 48.53 198 ASP A O 1
ATOM 1582 N N . LEU A 1 199 ? -21.981 28.443 9.781 1.00 52.50 199 LEU A N 1
ATOM 1583 C CA . LEU A 1 199 ? -21.258 29.515 10.442 1.00 52.50 199 LEU A CA 1
ATOM 1584 C C . LEU A 1 199 ? -22.125 30.749 10.222 1.00 52.50 199 LEU A C 1
ATOM 1586 O O . LEU A 1 199 ? -21.736 31.690 9.535 1.00 52.50 199 LEU A O 1
ATOM 1590 N N . ASP A 1 200 ? -23.344 30.671 10.750 1.00 46.28 200 ASP A N 1
ATOM 1591 C CA . ASP A 1 200 ? -24.354 31.683 10.673 1.00 46.28 200 ASP A CA 1
ATOM 1592 C C . ASP A 1 200 ? -23.700 32.915 11.275 1.00 46.28 200 ASP A C 1
ATOM 1594 O O . ASP A 1 200 ? -23.055 32.872 12.335 1.00 46.28 200 ASP A O 1
ATOM 1598 N N . GLU A 1 201 ? -23.805 34.001 10.529 1.00 50.94 201 GLU A N 1
ATOM 1599 C CA . GLU A 1 201 ? -23.162 35.288 10.744 1.00 50.94 201 GLU A CA 1
ATOM 1600 C C . GLU A 1 201 ? -23.713 36.004 11.998 1.00 50.94 201 GLU A C 1
ATOM 1602 O O . GLU A 1 201 ? -23.880 37.223 12.005 1.00 50.94 201 GLU A O 1
ATOM 1607 N N . ASP A 1 202 ? -24.001 35.282 13.086 1.00 46.59 202 ASP A N 1
ATOM 1608 C CA . ASP A 1 202 ? -24.779 35.778 14.221 1.00 46.59 202 ASP A CA 1
ATOM 1609 C C . ASP A 1 202 ? -24.009 35.847 15.553 1.00 46.59 202 ASP A C 1
ATOM 1611 O O . ASP A 1 202 ? -24.564 36.225 16.590 1.00 46.59 202 ASP A O 1
ATOM 1615 N N . THR A 1 203 ? -22.676 35.689 15.541 1.00 47.28 203 THR A N 1
ATOM 1616 C CA . THR A 1 203 ? -21.832 36.319 16.583 1.00 47.28 203 THR A CA 1
ATOM 1617 C C . THR A 1 203 ? -21.591 37.797 16.296 1.00 47.28 203 THR A C 1
ATOM 1619 O O . THR A 1 203 ? -20.509 38.270 15.951 1.00 47.28 203 THR A O 1
ATOM 1622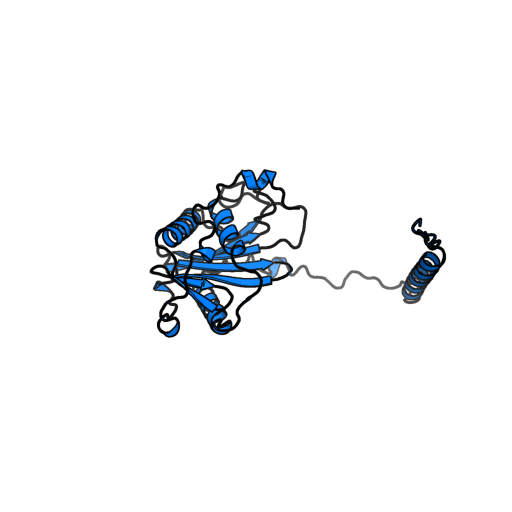 N N . ARG A 1 204 ? -22.673 38.530 16.538 1.00 42.66 204 ARG A N 1
ATOM 1623 C CA . ARG A 1 204 ? -22.811 39.933 16.937 1.00 42.66 204 ARG A CA 1
ATOM 1624 C C . ARG A 1 204 ? -21.711 40.428 17.903 1.00 42.66 204 ARG A C 1
ATOM 1626 O O . ARG A 1 204 ? -21.981 40.752 19.053 1.00 42.66 204 ARG A O 1
ATOM 1633 N N . TRP A 1 205 ? -20.483 40.634 17.435 1.00 43.09 205 TRP A N 1
ATOM 1634 C CA . TRP A 1 205 ? -19.526 41.544 18.086 1.00 43.09 205 TRP A CA 1
ATOM 1635 C C . TRP A 1 205 ? -19.573 42.918 17.421 1.00 43.09 205 TRP A C 1
ATOM 1637 O O . TRP A 1 205 ? -18.623 43.400 16.808 1.00 43.09 205 TRP A O 1
ATOM 1647 N N . ARG A 1 206 ? -20.715 43.595 17.584 1.00 39.75 206 ARG A N 1
ATOM 1648 C CA . ARG A 1 206 ? -20.746 45.055 17.505 1.00 39.75 206 ARG A CA 1
ATOM 1649 C C . ARG A 1 206 ? -20.080 45.606 18.767 1.00 39.75 206 ARG A C 1
ATOM 1651 O O . ARG A 1 206 ? -20.651 45.524 19.847 1.00 39.75 206 ARG A O 1
ATOM 1658 N N . GLY A 1 207 ? -18.915 46.227 18.597 1.00 45.78 207 GLY A N 1
ATOM 1659 C CA . GLY A 1 207 ? -18.459 47.301 19.481 1.00 45.78 207 GLY A CA 1
ATOM 1660 C C . GLY A 1 207 ? -17.401 46.950 20.524 1.00 45.78 207 GLY A C 1
ATOM 1661 O O . GLY A 1 207 ? -17.603 47.235 21.697 1.00 45.78 207 GLY A O 1
ATOM 1662 N N . VAL A 1 208 ? -16.226 46.466 20.111 1.00 41.88 208 VAL A N 1
ATOM 1663 C CA . VAL A 1 208 ? -14.990 46.797 20.841 1.00 41.88 208 VAL A CA 1
ATOM 1664 C C . VAL A 1 208 ? -13.972 47.355 19.853 1.00 41.88 208 VAL A C 1
ATOM 1666 O O . VAL A 1 208 ? -13.629 46.742 18.849 1.00 41.88 208 VAL A O 1
ATOM 1669 N N . SER A 1 209 ? -13.573 48.588 20.145 1.00 45.25 209 SER A N 1
ATOM 1670 C CA . SER A 1 209 ? -12.691 49.465 19.385 1.00 45.25 209 SER A CA 1
ATOM 1671 C C . SER A 1 209 ? -11.443 48.774 18.816 1.00 45.25 209 SER A C 1
ATOM 1673 O O . SER A 1 209 ? -10.645 48.186 19.549 1.00 45.25 209 SER A O 1
ATOM 1675 N N . THR A 1 210 ? -11.201 48.986 17.521 1.00 46.28 210 THR A N 1
ATOM 1676 C CA . THR A 1 210 ? -9.970 48.652 16.783 1.00 46.28 210 THR A CA 1
ATOM 1677 C C . THR A 1 210 ? -8.704 49.338 17.325 1.00 46.28 210 THR A C 1
ATOM 1679 O O . THR A 1 210 ? -7.604 49.065 16.847 1.00 46.28 210 THR A O 1
ATOM 1682 N N . SER A 1 211 ? -8.805 50.181 18.359 1.00 48.47 211 SER A N 1
ATOM 1683 C CA . SER A 1 211 ? -7.656 50.829 19.004 1.00 48.47 211 SER A CA 1
ATOM 1684 C C . SER A 1 211 ? -6.938 49.974 20.060 1.00 48.47 211 SER A C 1
ATOM 1686 O O . SER A 1 211 ? -5.816 50.308 20.433 1.00 48.47 211 SER A O 1
ATOM 1688 N N . LEU A 1 212 ? -7.539 48.883 20.555 1.00 47.28 212 LEU A N 1
ATOM 1689 C CA . LEU A 1 212 ? -6.928 48.040 21.600 1.00 47.28 212 LEU A CA 1
ATOM 1690 C C . LEU A 1 212 ? -6.013 46.936 21.042 1.00 47.28 212 LEU A C 1
ATOM 1692 O O . LEU A 1 212 ? -4.995 46.625 21.658 1.00 47.28 212 LEU A O 1
ATOM 1696 N N . GLY A 1 213 ? -6.305 46.401 19.852 1.00 43.16 213 GLY A N 1
ATOM 1697 C CA . GLY A 1 213 ? -5.497 45.335 19.240 1.00 43.16 213 GLY A CA 1
ATOM 1698 C C . GLY A 1 213 ? -4.073 45.775 18.881 1.00 43.16 213 GLY A C 1
ATOM 1699 O O . GLY A 1 213 ? -3.106 45.076 19.177 1.00 43.16 213 GLY A O 1
ATOM 1700 N N . LEU A 1 214 ? -3.918 46.985 18.333 1.00 48.44 214 LEU A N 1
ATOM 1701 C CA . LEU A 1 214 ? -2.601 47.542 17.999 1.00 48.44 214 LEU A CA 1
ATOM 1702 C C . LEU A 1 214 ? -1.762 47.870 19.245 1.00 48.44 214 LEU A C 1
ATOM 1704 O O . LEU A 1 214 ? -0.544 47.699 19.220 1.00 48.44 214 LEU A O 1
ATOM 1708 N N . ALA A 1 215 ? -2.394 48.278 20.351 1.00 52.25 215 ALA A N 1
ATOM 1709 C CA . ALA A 1 215 ? -1.696 48.580 21.601 1.00 52.25 215 ALA A CA 1
ATOM 1710 C C . ALA A 1 215 ? -1.140 47.316 22.283 1.00 52.25 215 ALA A C 1
ATOM 1712 O O . ALA A 1 215 ? -0.023 47.336 22.802 1.00 52.25 215 ALA A O 1
ATOM 1713 N N . VAL A 1 216 ? -1.874 46.198 22.233 1.00 54.25 216 VAL A N 1
ATOM 1714 C CA . VAL A 1 216 ? -1.424 44.919 22.808 1.00 54.25 216 VAL A CA 1
ATOM 1715 C C . VAL A 1 216 ? -0.278 44.317 21.989 1.00 54.25 216 VAL A C 1
ATOM 1717 O O . VAL A 1 216 ? 0.719 43.887 22.569 1.00 54.25 216 VAL A O 1
ATOM 1720 N N . CYS A 1 217 ? -0.340 44.366 20.655 1.00 53.16 217 CYS A N 1
ATOM 1721 C CA . CYS A 1 217 ? 0.760 43.884 19.813 1.00 53.16 217 CYS A CA 1
ATOM 1722 C C . CYS A 1 217 ? 2.051 44.708 19.991 1.00 53.16 217 CYS A C 1
ATOM 1724 O O . CYS A 1 217 ? 3.140 44.134 20.039 1.00 53.16 217 CYS A O 1
ATOM 1726 N N . LEU A 1 218 ? 1.946 46.032 20.160 1.00 55.69 218 LEU A N 1
ATOM 1727 C CA . LEU A 1 218 ? 3.100 46.893 20.455 1.00 55.69 218 LEU A CA 1
ATOM 1728 C C . LEU A 1 218 ? 3.706 46.610 21.838 1.00 55.69 218 LEU A C 1
ATOM 1730 O O . LEU A 1 218 ? 4.929 46.575 21.968 1.00 55.69 218 LEU A O 1
ATOM 1734 N N . LEU A 1 219 ? 2.883 46.351 22.858 1.00 59.56 219 LEU A N 1
ATOM 1735 C CA . LEU A 1 219 ? 3.370 46.022 24.203 1.00 59.56 219 LEU A CA 1
ATOM 1736 C C . LEU A 1 219 ? 4.097 44.673 24.251 1.00 59.56 219 LEU A C 1
ATOM 1738 O O . LEU A 1 219 ? 5.144 44.573 24.895 1.00 59.56 219 LEU A O 1
ATOM 1742 N N . VAL A 1 220 ? 3.604 43.662 23.528 1.00 65.06 220 VAL A N 1
ATOM 1743 C CA . VAL A 1 220 ? 4.280 42.359 23.428 1.00 65.06 220 VAL A CA 1
ATOM 1744 C C . VAL A 1 220 ? 5.628 42.508 22.718 1.00 65.06 220 VAL A C 1
ATOM 1746 O O . VAL A 1 220 ? 6.639 42.049 23.245 1.00 65.06 220 VAL A O 1
ATOM 1749 N N . ALA A 1 221 ? 5.689 43.233 21.596 1.00 64.75 221 ALA A N 1
ATOM 1750 C CA . ALA A 1 221 ? 6.940 43.442 20.863 1.00 64.75 221 ALA A CA 1
ATOM 1751 C C . ALA A 1 221 ? 7.999 44.211 21.681 1.00 64.75 221 ALA A C 1
ATOM 1753 O O . ALA A 1 221 ? 9.179 43.847 21.671 1.00 64.75 221 ALA A O 1
ATOM 1754 N N . VAL A 1 222 ? 7.597 45.240 22.436 1.00 68.81 222 VAL A N 1
ATOM 1755 C CA . VAL A 1 222 ? 8.517 46.005 23.298 1.00 68.81 222 VAL A CA 1
ATOM 1756 C C . VAL A 1 222 ? 9.021 45.154 24.469 1.00 68.81 222 VAL A C 1
ATOM 1758 O O . VAL A 1 222 ? 10.214 45.197 24.781 1.00 68.81 222 VAL A O 1
ATOM 1761 N N . MET A 1 223 ? 8.168 44.322 25.073 1.00 65.62 223 MET A N 1
ATOM 1762 C CA . MET A 1 223 ? 8.580 43.388 26.129 1.00 65.62 223 MET A CA 1
ATOM 1763 C C . MET A 1 223 ? 9.574 42.335 25.623 1.00 65.62 223 MET A C 1
ATOM 1765 O O . MET A 1 223 ? 10.567 42.064 26.300 1.00 65.62 223 MET A O 1
ATOM 1769 N N . THR A 1 224 ? 9.380 41.789 24.418 1.00 65.56 224 THR A N 1
ATOM 1770 C CA . THR A 1 224 ? 10.316 40.814 23.832 1.00 65.56 224 THR A CA 1
ATOM 1771 C C . THR A 1 224 ? 11.693 41.433 23.573 1.00 65.56 224 THR A C 1
ATOM 1773 O O . THR A 1 224 ? 12.715 40.818 23.879 1.00 65.56 224 THR A O 1
ATOM 1776 N N . VAL A 1 225 ? 11.755 42.677 23.086 1.00 67.69 225 VAL A N 1
ATOM 1777 C CA . VAL A 1 225 ? 13.033 43.373 22.841 1.00 67.69 225 VAL A CA 1
ATOM 1778 C C . VAL A 1 225 ? 13.751 43.735 24.147 1.00 67.69 225 VAL A C 1
ATOM 1780 O O . VAL A 1 225 ? 14.981 43.654 24.218 1.00 67.69 225 VAL A O 1
ATOM 1783 N N . LEU A 1 226 ? 13.012 44.099 25.199 1.00 66.81 226 LEU A N 1
ATOM 1784 C CA . LEU A 1 226 ? 13.599 44.390 26.510 1.00 66.81 226 LEU A CA 1
ATOM 1785 C C . LEU A 1 226 ? 14.126 43.126 27.202 1.00 66.81 226 LEU A C 1
ATOM 1787 O O . LEU A 1 226 ? 15.214 43.174 27.775 1.00 66.81 226 LEU A O 1
ATOM 1791 N N . LEU A 1 227 ? 13.434 41.989 27.076 1.00 63.47 227 LEU A N 1
ATOM 1792 C CA . LEU A 1 227 ? 13.894 40.705 27.619 1.00 63.47 227 LEU A CA 1
ATOM 1793 C C . LEU A 1 227 ? 15.164 40.189 26.925 1.00 63.47 227 LEU A C 1
ATOM 1795 O O . LEU A 1 227 ? 16.032 39.631 27.587 1.00 63.47 227 LEU A O 1
ATOM 1799 N N . ILE A 1 228 ? 15.338 40.435 25.623 1.00 67.25 228 ILE A N 1
ATOM 1800 C CA . ILE A 1 228 ? 16.571 40.061 24.906 1.00 67.25 228 ILE A CA 1
ATOM 1801 C C . ILE A 1 228 ? 17.767 40.924 25.347 1.00 67.25 228 ILE A C 1
ATOM 1803 O O . ILE A 1 228 ? 18.907 40.458 25.347 1.00 67.25 228 ILE A O 1
ATOM 1807 N N . ARG A 1 229 ? 17.540 42.183 25.748 1.00 61.56 229 ARG A N 1
ATOM 1808 C CA . ARG A 1 229 ? 18.621 43.094 26.163 1.00 61.56 229 ARG A CA 1
ATOM 1809 C C . ARG A 1 229 ? 19.101 42.893 27.599 1.00 61.56 229 ARG A C 1
ATOM 1811 O O . ARG A 1 229 ? 20.234 43.269 27.888 1.00 61.56 229 ARG A O 1
ATOM 1818 N N . THR A 1 230 ? 18.284 42.325 28.482 1.00 64.94 230 THR A N 1
ATOM 1819 C CA . THR A 1 230 ? 18.647 42.117 29.895 1.00 64.94 230 THR A CA 1
ATOM 1820 C C . THR A 1 230 ? 19.286 40.762 30.175 1.00 64.94 230 THR A C 1
ATOM 1822 O O . THR A 1 230 ? 19.732 40.534 31.298 1.00 64.94 230 THR A O 1
ATOM 1825 N N . TRP A 1 231 ? 19.397 39.877 29.178 1.00 58.50 231 TRP A N 1
ATOM 1826 C CA . TRP A 1 231 ? 20.111 38.616 29.349 1.00 58.50 231 TRP A CA 1
ATOM 1827 C C . TRP A 1 231 ? 21.617 38.865 29.522 1.00 58.50 231 TRP A C 1
ATOM 1829 O O . TRP A 1 231 ? 22.272 39.369 28.601 1.00 58.50 231 TRP A O 1
ATOM 1839 N N . PRO A 1 232 ? 22.200 38.522 30.687 1.00 60.94 232 PRO A N 1
ATOM 1840 C CA . PRO A 1 232 ? 23.631 38.650 30.897 1.00 60.94 232 PRO A CA 1
ATOM 1841 C C . PRO A 1 232 ? 24.349 37.727 29.913 1.00 60.94 232 PRO A C 1
ATOM 1843 O O . PRO A 1 232 ? 24.124 36.517 29.883 1.00 60.94 232 PRO A O 1
ATOM 1846 N N . ARG A 1 233 ? 25.211 38.311 29.073 1.00 61.81 233 ARG A N 1
ATOM 1847 C CA . ARG A 1 233 ? 26.040 37.537 28.147 1.00 61.81 233 ARG A CA 1
ATOM 1848 C C . ARG A 1 233 ? 26.867 36.532 28.959 1.00 61.81 233 ARG A C 1
ATOM 1850 O O . ARG A 1 233 ? 27.557 36.961 29.887 1.00 61.81 233 ARG A O 1
ATOM 1857 N N . PRO A 1 234 ? 26.841 35.232 28.620 1.00 59.78 234 PRO A N 1
ATOM 1858 C CA . PRO A 1 234 ? 27.659 34.248 29.309 1.00 59.78 234 PRO A CA 1
ATOM 1859 C C . PRO A 1 234 ? 29.132 34.649 29.193 1.00 59.78 234 PRO A C 1
ATOM 1861 O O . PRO A 1 234 ? 29.628 34.962 28.106 1.00 59.78 234 PRO A O 1
ATOM 1864 N N . ALA A 1 235 ? 29.812 34.697 30.339 1.00 62.97 235 ALA A N 1
ATOM 1865 C CA . ALA A 1 235 ? 31.214 35.064 30.421 1.00 62.97 235 ALA A CA 1
ATOM 1866 C C . ALA A 1 235 ? 32.040 34.121 29.537 1.00 62.97 235 ALA A C 1
ATOM 1868 O O . ALA A 1 235 ? 32.033 32.902 29.707 1.00 62.97 235 ALA A O 1
ATOM 1869 N N . ARG A 1 236 ? 32.742 34.703 28.565 1.00 58.97 236 ARG A N 1
ATOM 1870 C CA . ARG A 1 236 ? 33.597 33.993 27.615 1.00 58.97 236 ARG A CA 1
ATOM 1871 C C . ARG A 1 236 ? 34.800 33.431 28.382 1.00 58.97 236 ARG A C 1
ATOM 1873 O O . ARG A 1 236 ? 35.747 34.169 28.649 1.00 58.97 236 ARG A O 1
ATOM 1880 N N . ARG A 1 237 ? 34.752 32.151 28.769 1.00 58.72 237 ARG A N 1
ATOM 1881 C CA . ARG A 1 237 ? 35.912 31.425 29.313 1.00 58.72 237 ARG A CA 1
ATOM 1882 C C . ARG A 1 237 ? 37.032 31.461 28.271 1.00 58.72 237 ARG A C 1
ATOM 1884 O O . ARG A 1 237 ? 36.864 30.961 27.163 1.00 58.72 237 ARG A O 1
ATOM 1891 N N . ARG A 1 238 ? 38.140 32.123 28.606 1.00 60.69 238 ARG A N 1
ATOM 1892 C CA . ARG A 1 238 ? 39.407 32.001 27.881 1.00 60.69 238 ARG A CA 1
ATOM 1893 C C . ARG A 1 238 ? 40.178 30.870 28.537 1.00 60.69 238 ARG A C 1
ATOM 1895 O O . ARG A 1 238 ? 40.774 31.078 29.589 1.00 60.69 238 ARG A O 1
ATOM 1902 N N . ASP A 1 239 ? 40.151 29.703 27.916 1.00 67.44 239 ASP A N 1
ATOM 1903 C CA . ASP A 1 239 ? 41.075 28.634 28.261 1.00 67.44 239 ASP A CA 1
ATOM 1904 C C . ASP A 1 239 ? 42.397 28.924 27.536 1.00 67.44 239 ASP A C 1
ATOM 1906 O O . ASP A 1 239 ? 42.468 28.932 26.306 1.00 67.44 239 ASP A O 1
ATOM 1910 N N . HIS A 1 240 ? 43.432 29.256 28.307 1.00 61.94 240 HIS A N 1
ATOM 1911 C CA . HIS A 1 240 ? 44.814 29.242 27.835 1.00 61.94 240 HIS A CA 1
ATOM 1912 C C . HIS A 1 240 ? 45.366 27.816 27.989 1.00 61.94 240 HIS A C 1
ATOM 1914 O O . HIS A 1 240 ? 45.157 27.215 29.045 1.00 61.94 240 HIS A O 1
ATOM 1920 N N . PRO A 1 241 ? 46.087 27.271 26.996 1.00 60.31 241 PRO A N 1
ATOM 1921 C CA . PRO A 1 241 ? 46.814 26.021 27.172 1.00 60.31 241 PRO A CA 1
ATOM 1922 C C . PRO A 1 241 ? 48.096 26.252 27.997 1.00 60.31 241 PRO A C 1
ATOM 1924 O O . PRO A 1 241 ? 48.735 27.297 27.833 1.00 60.31 241 PRO A O 1
ATOM 1927 N N . PRO A 1 242 ? 48.495 25.310 28.872 1.00 68.44 242 PRO A N 1
ATOM 1928 C CA . PRO A 1 242 ? 49.811 25.337 29.495 1.00 68.44 242 PRO A CA 1
ATOM 1929 C C . PRO A 1 242 ? 50.900 24.896 28.503 1.00 68.44 242 PRO A C 1
ATOM 1931 O O . PRO A 1 242 ? 50.648 24.089 27.607 1.00 68.44 242 PRO A O 1
ATOM 1934 N N . ILE A 1 243 ? 52.087 25.480 28.692 1.00 65.94 243 ILE A N 1
ATOM 1935 C CA . ILE A 1 243 ? 53.366 25.166 28.035 1.00 65.94 243 ILE A CA 1
ATOM 1936 C C . ILE A 1 243 ? 53.962 23.908 28.666 1.00 65.94 243 ILE A C 1
ATOM 1938 O O . ILE A 1 243 ? 53.872 23.803 29.912 1.00 65.94 243 ILE A O 1
#